Protein AF-A0AAW4FDC0-F1 (afdb_monomer_lite)

Secondary structure (DSSP, 8-state):
-EEEE-S-SSTT-SSPPPTT--HHHHHHHHHHH-GGGGG-EEEE-GGGPPPPTT-S--------SSPPPTTS---GGGS-SS-------EEEEBPPEEE-SS-S-EEE-BGGGGGS-EEEEEEEEEEEEETTEEEEEEETHHHHTT-S-TTTSS-SSEEEEEEEE-TTSSEEEEEEEE-HHHHHS-SS--EEEEEEEEEEE-S--HHHHHH----------

Organism: Escherichia coli (NCBI:txid562)

Foldseek 3Di:
DDKDWALLDPVNQADDDDPPDDVVVSVVVCCVPPVVSRVDMDDPDCVVDDDDPPDPDDDDDDDDPDDDDPPDDDDPVPDDDPDGDHDFKDKFWWDWDWDFLPDQKAWTDTPPCVVVFKAFPDFPWKWKQFPVGIDGAAEPVVCVVVPDDPPPPDPQKYKYWDWDQDPVRGIIIMIGIDHVNSVVVSPRTIIIMIIITMMGTHPDDPVVVVVPDPPDDDDDD

Structure (mmCIF, N/CA/C/O backbone):
data_AF-A0AAW4FDC0-F1
#
_entry.id   AF-A0AAW4FDC0-F1
#
loop_
_atom_site.group_PDB
_atom_site.id
_atom_site.type_symbol
_atom_site.label_atom_id
_atom_site.label_alt_id
_atom_site.label_comp_id
_atom_site.label_asym_id
_atom_site.label_entity_id
_atom_site.label_seq_id
_atom_site.pdbx_PDB_ins_code
_atom_site.Cartn_x
_atom_site.Cartn_y
_atom_site.Cartn_z
_atom_site.occupancy
_atom_site.B_iso_or_equiv
_atom_site.auth_seq_id
_atom_site.auth_comp_id
_atom_site.auth_asym_id
_atom_site.auth_atom_id
_atom_site.pdbx_PDB_model_num
ATOM 1 N N . GLY A 1 1 ? -10.294 -12.228 27.976 1.00 87.00 1 GLY A N 1
ATOM 2 C CA . GLY A 1 1 ? -9.412 -11.745 26.900 1.00 87.00 1 GLY A CA 1
ATOM 3 C C . GLY A 1 1 ? -8.662 -10.507 27.340 1.00 87.00 1 GLY A C 1
ATOM 4 O O . GLY A 1 1 ? -8.826 -10.087 28.480 1.00 87.00 1 GLY A O 1
ATOM 5 N N . TRP A 1 2 ? -7.849 -9.934 26.459 1.00 94.25 2 TRP A N 1
ATOM 6 C CA . TRP A 1 2 ? -7.169 -8.648 26.663 1.00 94.25 2 TRP A CA 1
ATOM 7 C C . TRP A 1 2 ? -7.116 -7.873 25.347 1.00 94.25 2 TRP A C 1
ATOM 9 O O . TRP A 1 2 ? -7.213 -8.473 24.277 1.00 94.25 2 TRP A O 1
ATOM 19 N N . PHE A 1 3 ? -6.932 -6.557 25.426 1.00 96.44 3 PHE A N 1
ATOM 20 C CA . PHE A 1 3 ? -6.792 -5.708 24.246 1.00 96.44 3 PHE A CA 1
ATOM 21 C C . PHE A 1 3 ? -5.319 -5.447 23.913 1.00 96.44 3 PHE A C 1
ATOM 23 O O . PHE A 1 3 ? -4.497 -5.277 24.816 1.00 96.44 3 PHE A O 1
ATOM 30 N N . SER A 1 4 ? -4.984 -5.395 22.626 1.00 96.75 4 SER A N 1
ATOM 31 C CA . SER A 1 4 ? -3.675 -4.947 22.130 1.00 96.75 4 SER A CA 1
ATOM 32 C C . SER A 1 4 ? -3.838 -4.004 20.935 1.00 96.75 4 SER A C 1
ATOM 34 O O . SER A 1 4 ? -4.791 -4.163 20.171 1.00 96.75 4 SER A O 1
ATOM 36 N N . PRO A 1 5 ? -2.938 -3.025 20.745 1.00 95.88 5 PRO A N 1
ATOM 37 C CA . PRO A 1 5 ? -3.013 -2.125 19.598 1.00 95.88 5 PRO A CA 1
ATOM 38 C C . PRO A 1 5 ? -2.730 -2.873 18.286 1.00 95.88 5 PRO A C 1
ATOM 40 O O . PRO A 1 5 ? -1.886 -3.768 18.257 1.00 95.88 5 PRO A O 1
ATOM 43 N N . GLY A 1 6 ? -3.418 -2.484 17.216 1.00 92.88 6 GLY A N 1
ATOM 44 C CA . GLY A 1 6 ? -3.124 -2.874 15.834 1.00 92.88 6 GLY A CA 1
ATOM 45 C C . GLY A 1 6 ? -2.424 -1.749 15.065 1.00 92.88 6 GLY A C 1
ATOM 46 O O . GLY A 1 6 ? -2.336 -0.614 15.541 1.00 92.88 6 GLY A O 1
ATOM 47 N N . GLY A 1 7 ? -1.899 -2.049 13.876 1.00 90.31 7 GLY A N 1
ATOM 48 C CA . GLY A 1 7 ? -1.265 -1.057 13.000 1.00 90.31 7 GLY A CA 1
ATOM 49 C C . GLY A 1 7 ? 0.238 -0.858 13.233 1.00 90.31 7 GLY A C 1
ATOM 50 O O . GLY A 1 7 ? 0.852 -0.015 12.576 1.00 90.31 7 GLY A O 1
ATOM 51 N N . PHE A 1 8 ? 0.843 -1.619 14.146 1.00 89.81 8 PHE A N 1
ATOM 52 C CA . PHE A 1 8 ? 2.267 -1.523 14.498 1.00 89.81 8 PHE A CA 1
ATOM 53 C C . PHE A 1 8 ? 3.098 -2.718 14.015 1.00 89.81 8 PHE A C 1
ATOM 55 O O . PHE A 1 8 ? 4.329 -2.659 14.084 1.00 89.81 8 PHE A O 1
ATOM 62 N N . ALA A 1 9 ? 2.456 -3.792 13.553 1.00 87.56 9 ALA A N 1
ATOM 63 C CA . ALA A 1 9 ? 3.145 -4.998 13.121 1.00 87.56 9 ALA A CA 1
ATOM 64 C C . ALA A 1 9 ? 3.799 -4.815 11.733 1.00 87.56 9 ALA A C 1
ATOM 66 O O . ALA A 1 9 ? 3.538 -3.839 11.022 1.00 87.56 9 ALA A O 1
ATOM 67 N N . GLU A 1 10 ? 4.700 -5.721 11.336 1.00 83.81 10 GLU A N 1
ATOM 68 C CA . GLU A 1 10 ? 5.372 -5.622 10.027 1.00 83.81 10 GLU A CA 1
ATOM 69 C C . GLU A 1 10 ? 4.401 -5.901 8.873 1.00 83.81 10 GLU A C 1
ATOM 71 O O . GLU A 1 10 ? 4.498 -5.268 7.822 1.00 83.81 10 GLU A O 1
ATOM 76 N N . GLU A 1 11 ? 3.435 -6.778 9.108 1.00 85.50 11 GLU A N 1
ATOM 77 C CA . GLU A 1 11 ? 2.319 -7.118 8.234 1.00 85.50 11 GLU A CA 1
ATOM 78 C C . GLU A 1 11 ? 1.303 -5.978 8.062 1.00 85.50 11 GLU A C 1
ATOM 80 O O . GLU A 1 11 ? 0.628 -5.924 7.039 1.00 85.50 11 GLU A O 1
ATOM 85 N N . ASP A 1 12 ? 1.248 -5.021 8.994 1.00 86.50 12 ASP A N 1
ATOM 86 C CA . ASP A 1 12 ? 0.313 -3.889 8.935 1.00 86.50 12 ASP A CA 1
ATOM 87 C C . ASP A 1 12 ? 0.826 -2.732 8.062 1.00 86.50 12 ASP A C 1
ATOM 89 O O . ASP A 1 12 ? 0.197 -1.677 7.973 1.00 86.50 12 ASP A O 1
ATOM 93 N N . ARG A 1 13 ? 2.024 -2.837 7.482 1.00 85.50 13 ARG A N 1
ATOM 94 C CA . ARG A 1 13 ? 2.653 -1.735 6.739 1.00 85.50 13 ARG A CA 1
ATOM 95 C C . ARG A 1 13 ? 1.799 -1.290 5.559 1.00 85.50 13 ARG A C 1
ATOM 97 O O . ARG A 1 13 ? 1.387 -2.100 4.739 1.00 85.50 13 ARG A O 1
ATOM 104 N N . LEU A 1 14 ? 1.605 0.025 5.442 1.00 86.56 14 LEU A N 1
ATOM 105 C CA . LEU A 1 14 ? 0.810 0.584 4.350 1.00 86.56 14 LEU A C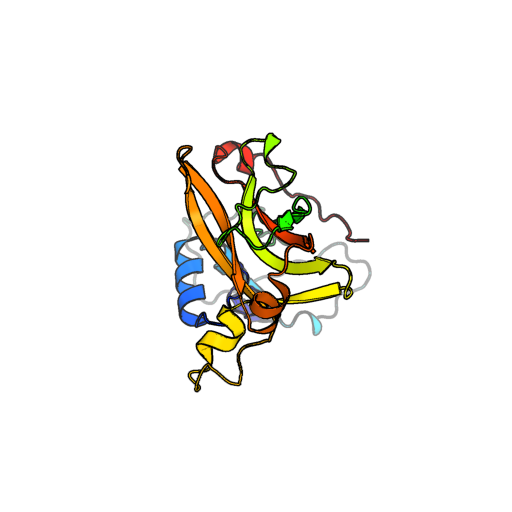A 1
ATOM 106 C C . LEU A 1 14 ? 1.619 0.657 3.063 1.00 86.56 14 LEU A C 1
ATOM 108 O O . LEU A 1 14 ? 1.140 0.280 2.000 1.00 86.56 14 LEU A O 1
ATOM 112 N N . TRP A 1 15 ? 2.850 1.159 3.146 1.00 85.75 15 TRP A N 1
ATOM 113 C CA . TRP A 1 15 ? 3.686 1.333 1.965 1.00 85.75 15 TRP A CA 1
ATOM 114 C C . TRP A 1 15 ? 4.556 0.105 1.705 1.00 85.75 15 TRP A C 1
ATOM 116 O O . TRP A 1 15 ? 5.141 -0.429 2.658 1.00 85.75 15 TRP A O 1
ATOM 126 N N . PRO A 1 16 ? 4.711 -0.300 0.428 1.00 81.50 16 PRO A N 1
ATOM 127 C CA . PRO A 1 16 ? 5.678 -1.315 0.043 1.00 81.50 16 PRO A CA 1
ATOM 128 C C . PRO A 1 16 ? 7.064 -0.971 0.596 1.00 81.50 16 PRO A C 1
ATOM 130 O O . PRO A 1 16 ? 7.568 0.143 0.427 1.00 81.50 16 PRO A O 1
ATOM 133 N N . LYS A 1 17 ? 7.677 -1.926 1.297 1.00 69.19 17 LYS A N 1
ATOM 134 C CA . LYS A 1 17 ? 8.992 -1.741 1.914 1.00 69.19 17 LYS A CA 1
ATOM 135 C C . LYS A 1 17 ? 10.039 -1.574 0.814 1.00 69.19 17 LYS A C 1
ATOM 137 O O . LYS A 1 17 ? 10.268 -2.489 0.033 1.00 69.19 17 LYS A O 1
ATOM 142 N N . GLY A 1 18 ? 10.719 -0.431 0.791 1.00 63.47 18 GLY A N 1
ATOM 143 C CA . GLY A 1 18 ? 11.999 -0.336 0.097 1.00 63.47 18 GLY A CA 1
ATOM 144 C C . GLY A 1 18 ? 13.056 -1.120 0.876 1.00 63.47 18 GLY A C 1
ATOM 145 O O . GLY A 1 18 ? 13.150 -0.956 2.093 1.00 63.47 18 GLY A O 1
ATOM 146 N N . ASP A 1 19 ? 13.875 -1.923 0.192 1.00 57.66 19 ASP A N 1
ATOM 147 C CA . ASP A 1 19 ? 14.935 -2.765 0.786 1.00 57.66 19 ASP A CA 1
ATOM 148 C C . ASP A 1 19 ? 15.929 -2.004 1.693 1.00 57.66 19 ASP A C 1
ATOM 150 O O . ASP A 1 19 ? 16.692 -2.609 2.443 1.00 57.66 19 ASP A O 1
ATOM 154 N N . SER A 1 20 ? 15.929 -0.669 1.642 1.00 54.75 20 SER A N 1
ATOM 155 C CA . SER A 1 20 ? 16.853 0.225 2.343 1.00 54.75 20 SER A CA 1
ATOM 156 C C . SER A 1 20 ? 16.218 1.103 3.434 1.00 54.75 20 SER A C 1
ATOM 158 O O . SER A 1 20 ? 16.932 1.886 4.063 1.00 54.75 20 SER A O 1
ATOM 160 N N . ALA A 1 21 ? 14.908 1.000 3.696 1.00 56.47 21 ALA A N 1
ATOM 161 C CA . ALA A 1 21 ? 14.233 1.848 4.682 1.00 56.47 21 ALA A CA 1
ATOM 162 C C . ALA A 1 21 ? 14.223 1.216 6.088 1.00 56.47 21 ALA A C 1
ATOM 164 O O . ALA A 1 21 ? 13.664 0.139 6.307 1.00 56.47 21 ALA A O 1
ATOM 165 N N . PHE A 1 22 ? 14.814 1.911 7.066 1.00 65.19 22 PHE A N 1
ATOM 166 C CA . PHE A 1 22 ? 14.707 1.550 8.483 1.00 65.19 22 PHE A CA 1
ATOM 167 C C . PHE A 1 22 ? 13.253 1.710 8.955 1.00 65.19 22 PHE A C 1
ATOM 169 O O . PHE A 1 22 ? 12.667 2.787 8.822 1.00 65.19 22 PHE A O 1
ATOM 176 N N . SER A 1 23 ? 12.678 0.652 9.533 1.00 64.25 23 SER A N 1
ATOM 177 C CA . SER A 1 23 ? 11.256 0.578 9.910 1.00 64.25 23 SER A CA 1
ATOM 178 C C . SER A 1 23 ? 10.809 1.676 10.884 1.00 64.25 23 SER A C 1
ATOM 180 O O . SER A 1 23 ? 9.658 2.102 10.832 1.00 64.25 23 SER A O 1
ATOM 182 N N . GLY A 1 24 ? 11.711 2.195 11.725 1.00 67.81 24 GLY A N 1
ATOM 183 C CA . GLY A 1 24 ? 11.390 3.264 12.676 1.00 67.81 24 GLY A CA 1
ATOM 184 C C . GLY A 1 24 ? 10.968 4.586 12.024 1.00 67.81 24 GLY A C 1
ATOM 185 O O . GLY A 1 24 ? 10.112 5.281 12.566 1.00 67.81 24 GLY A O 1
ATOM 186 N N . TYR A 1 25 ? 11.495 4.923 10.840 1.00 79.00 25 TYR A N 1
ATOM 187 C CA . TYR A 1 25 ? 11.042 6.118 10.115 1.00 79.00 25 TYR A CA 1
ATOM 188 C C . TYR A 1 25 ? 9.674 5.910 9.464 1.00 79.00 25 TYR A C 1
ATOM 190 O O . TYR A 1 25 ? 8.919 6.868 9.319 1.00 79.00 25 TYR A O 1
ATOM 198 N N . GLN A 1 26 ? 9.334 4.669 9.107 1.00 84.50 26 GLN A N 1
ATOM 199 C CA . GLN A 1 26 ? 8.055 4.360 8.478 1.00 84.50 26 GLN A CA 1
ATOM 200 C C . GLN A 1 26 ? 6.887 4.596 9.439 1.00 84.50 26 GLN A C 1
ATOM 202 O O . GLN A 1 26 ? 5.948 5.284 9.058 1.00 84.50 26 GLN A O 1
ATOM 207 N N . LEU A 1 27 ? 6.974 4.130 10.691 1.00 87.81 27 LEU A N 1
ATOM 208 C CA . LEU A 1 27 ? 5.920 4.373 11.687 1.00 87.81 27 LEU A CA 1
ATOM 209 C C . LEU A 1 27 ? 5.680 5.869 11.921 1.00 87.81 27 LEU A C 1
ATOM 211 O O . LEU A 1 27 ? 4.537 6.306 12.024 1.00 87.81 27 LEU A O 1
ATOM 215 N N . LEU A 1 28 ? 6.752 6.666 11.968 1.00 89.62 28 LEU A N 1
ATOM 216 C CA . LEU A 1 28 ? 6.649 8.114 12.128 1.00 89.62 28 LEU A CA 1
ATOM 217 C C . LEU A 1 28 ? 5.922 8.753 10.939 1.00 89.62 28 LEU A C 1
ATOM 219 O O . LEU A 1 28 ? 5.011 9.558 11.121 1.00 89.62 28 LEU A O 1
ATOM 223 N N . LEU A 1 29 ? 6.310 8.379 9.720 1.00 88.75 29 LEU A N 1
ATOM 224 C CA . LEU A 1 29 ? 5.683 8.885 8.505 1.00 88.75 29 LEU A CA 1
ATOM 225 C C . LEU A 1 29 ? 4.212 8.461 8.415 1.00 88.75 29 LEU A C 1
ATOM 227 O O . LEU A 1 29 ? 3.364 9.305 8.140 1.00 88.75 29 LEU A O 1
ATOM 231 N N . GLU A 1 30 ? 3.892 7.198 8.693 1.00 90.62 30 GLU A N 1
ATOM 232 C CA . GLU A 1 30 ? 2.516 6.688 8.720 1.00 90.62 30 GLU A CA 1
ATOM 233 C C . GLU A 1 30 ? 1.680 7.421 9.780 1.00 90.62 30 GLU A C 1
ATOM 235 O O . GLU A 1 30 ? 0.565 7.841 9.491 1.00 90.62 30 GLU A O 1
ATOM 240 N N . TYR A 1 31 ? 2.229 7.692 10.969 1.00 91.50 31 TYR A N 1
ATOM 241 C CA . TYR A 1 31 ? 1.515 8.416 12.028 1.00 91.50 31 TYR A CA 1
ATOM 242 C C . TYR A 1 31 ? 1.145 9.850 11.636 1.00 91.50 31 TYR A C 1
ATOM 244 O O . TYR A 1 31 ? 0.063 10.333 11.981 1.00 91.50 31 TYR A O 1
ATOM 252 N N . PHE A 1 32 ? 2.037 10.545 10.926 1.00 92.75 32 PHE A N 1
ATOM 253 C CA . PHE A 1 32 ? 1.793 11.919 10.482 1.00 92.75 32 PHE A CA 1
ATOM 254 C C . PHE A 1 32 ? 0.993 12.018 9.179 1.00 92.75 32 PHE A C 1
ATOM 256 O O . PHE A 1 32 ? 0.427 13.076 8.910 1.00 92.75 32 PHE A O 1
ATOM 263 N N . THR A 1 33 ? 0.929 10.953 8.377 1.00 90.19 33 THR A N 1
ATOM 264 C CA . THR A 1 33 ? 0.201 10.952 7.097 1.00 90.19 33 THR A CA 1
ATOM 265 C C . THR A 1 33 ? -1.185 10.321 7.190 1.00 90.19 33 THR A C 1
ATOM 267 O O . THR A 1 33 ? -2.109 10.831 6.559 1.00 90.19 33 THR A O 1
ATOM 270 N N . PHE A 1 34 ? -1.346 9.249 7.968 1.00 92.00 34 PHE A N 1
ATOM 271 C CA . PHE A 1 34 ? -2.592 8.495 8.090 1.00 92.00 34 PHE A CA 1
ATOM 272 C C . PHE A 1 34 ? -2.703 7.812 9.462 1.00 92.00 34 PHE A C 1
ATOM 274 O O . PHE A 1 34 ? -2.461 6.614 9.631 1.00 92.00 34 PHE A O 1
ATOM 281 N N . ARG A 1 35 ? -3.052 8.612 10.476 1.00 93.31 35 ARG A N 1
ATOM 282 C CA . ARG A 1 35 ? -3.081 8.190 11.884 1.00 93.31 35 ARG A CA 1
ATOM 283 C C . ARG A 1 35 ? -4.128 7.113 12.160 1.00 93.31 35 ARG A C 1
ATOM 285 O O . ARG A 1 35 ? -3.943 6.312 13.070 1.00 93.31 35 ARG A O 1
ATOM 292 N N . GLU A 1 36 ? -5.208 7.089 11.392 1.00 92.69 36 GLU A N 1
ATOM 293 C CA . GLU A 1 36 ? -6.341 6.173 11.521 1.00 92.69 36 GLU A CA 1
ATOM 294 C C . GLU A 1 36 ? -5.907 4.700 11.477 1.00 92.69 36 GLU A C 1
ATOM 296 O O . GLU A 1 36 ? -6.518 3.863 12.135 1.00 92.69 36 GLU A O 1
ATOM 301 N N . LYS A 1 37 ? -4.784 4.393 10.815 1.00 92.50 37 LYS A N 1
ATOM 302 C CA . LYS A 1 37 ? -4.122 3.080 10.866 1.00 92.50 37 LYS A CA 1
ATOM 303 C C . LYS A 1 37 ? -3.876 2.578 12.301 1.00 92.50 37 LYS A C 1
ATOM 305 O O . LYS A 1 37 ? -3.969 1.386 12.561 1.00 92.50 37 LYS A O 1
ATOM 310 N N . PHE A 1 38 ? -3.566 3.477 13.232 1.00 94.25 38 PHE A N 1
ATOM 311 C CA . PHE A 1 38 ? -3.241 3.151 14.625 1.00 94.25 38 PHE A CA 1
ATOM 312 C C . PHE A 1 38 ? -4.465 3.127 15.551 1.00 94.25 38 PHE A C 1
ATOM 314 O O . PHE A 1 38 ? -4.311 2.970 16.759 1.00 94.25 38 PHE A O 1
ATOM 321 N N . MET A 1 39 ? -5.672 3.305 15.005 1.00 95.25 39 MET A N 1
ATOM 322 C CA . MET A 1 39 ? -6.930 3.245 15.761 1.00 95.25 39 MET A CA 1
ATOM 323 C C . MET A 1 39 ? -7.532 1.832 15.797 1.00 95.25 39 MET A C 1
ATOM 325 O O . MET A 1 39 ? -8.620 1.636 16.329 1.00 95.25 39 MET A O 1
ATOM 329 N N . PHE A 1 40 ? -6.826 0.840 15.253 1.00 95.62 40 PHE A N 1
ATOM 330 C CA . PHE A 1 40 ? -7.209 -0.563 15.343 1.00 95.62 40 PHE A CA 1
ATOM 331 C C . PHE A 1 40 ? -6.833 -1.138 16.709 1.00 95.62 40 PHE A C 1
ATOM 333 O O . PHE A 1 40 ? -5.749 -0.882 17.237 1.00 95.62 40 PHE A O 1
ATOM 340 N N . VAL A 1 41 ? -7.721 -1.955 17.272 1.00 95.88 41 VAL A N 1
ATOM 341 C CA . VAL A 1 41 ? -7.495 -2.663 18.534 1.00 95.88 41 VAL A CA 1
ATOM 342 C C . VAL A 1 41 ? -7.937 -4.112 18.366 1.00 95.88 41 VAL A C 1
ATOM 344 O O . VAL A 1 41 ? -9.048 -4.384 17.917 1.00 95.88 41 VAL A O 1
ATOM 347 N N . HIS A 1 42 ? -7.073 -5.046 18.748 1.00 95.44 42 HIS A N 1
ATOM 348 C CA . HIS A 1 42 ? -7.382 -6.470 18.766 1.00 95.44 42 HIS A CA 1
ATOM 349 C C . HIS A 1 42 ? -7.931 -6.871 20.130 1.00 95.44 42 HIS A C 1
ATOM 351 O O . HIS A 1 42 ? -7.346 -6.527 21.158 1.00 95.44 42 HIS A O 1
ATOM 357 N N . LEU A 1 43 ? -9.022 -7.636 20.136 1.00 95.88 43 LEU A N 1
ATOM 358 C CA . LEU A 1 43 ? -9.501 -8.358 21.309 1.00 95.88 43 LEU A CA 1
ATOM 359 C C . LEU A 1 43 ? -8.995 -9.802 21.245 1.00 95.88 43 LEU A C 1
ATOM 361 O O . LEU A 1 43 ? -9.453 -10.596 20.428 1.00 95.88 43 LEU A O 1
ATOM 365 N N . ASN A 1 44 ? -8.054 -10.138 22.121 1.00 95.88 44 ASN A N 1
ATOM 366 C CA . ASN A 1 44 ? -7.380 -11.434 22.147 1.00 95.88 44 ASN A CA 1
ATOM 367 C C . ASN A 1 44 ? -7.989 -12.377 23.194 1.00 95.88 44 ASN A C 1
ATOM 369 O O . ASN A 1 44 ? -8.571 -11.928 24.190 1.00 95.88 44 ASN A O 1
ATOM 373 N N . GLY A 1 45 ? -7.791 -13.687 23.028 1.00 94.69 45 GLY A N 1
ATOM 374 C CA . GLY A 1 45 ? -8.216 -14.702 23.992 1.00 94.69 45 GLY A CA 1
ATOM 375 C C . GLY A 1 45 ? -9.655 -15.185 23.806 1.00 94.69 45 GLY A C 1
ATOM 376 O O . GLY A 1 45 ? -10.176 -15.852 24.703 1.00 94.69 45 GLY A O 1
ATOM 377 N N . LEU A 1 46 ? -10.305 -14.838 22.689 1.00 92.12 46 LEU A N 1
ATOM 378 C CA . LEU A 1 46 ? -11.643 -15.328 22.337 1.00 92.12 46 LEU A CA 1
ATOM 379 C C . LEU A 1 46 ? -11.630 -16.805 21.933 1.00 92.12 46 LEU A C 1
ATOM 381 O O . LEU A 1 46 ? -12.632 -17.489 22.100 1.00 92.12 46 LEU A O 1
ATOM 385 N N . GLU A 1 47 ? -10.488 -17.326 21.493 1.00 92.94 47 GLU A N 1
ATOM 386 C CA . GLU A 1 47 ? -10.273 -18.741 21.191 1.00 92.94 47 GLU A CA 1
ATOM 387 C C . GLU A 1 47 ? -10.504 -19.666 22.400 1.00 92.94 47 GLU A C 1
ATOM 389 O O . GLU A 1 47 ? -10.770 -20.852 22.230 1.00 92.94 47 GLU A O 1
ATOM 394 N N . ASN A 1 48 ? -10.453 -19.121 23.621 1.00 92.19 48 ASN A N 1
ATOM 395 C CA . ASN A 1 48 ? -10.715 -19.853 24.862 1.00 92.19 48 ASN A CA 1
ATOM 396 C C . ASN A 1 48 ? -12.181 -19.752 25.326 1.00 92.19 48 ASN A C 1
ATOM 398 O O . ASN A 1 48 ? -12.537 -20.309 26.366 1.00 92.19 48 ASN A O 1
ATOM 402 N N . VAL A 1 49 ? -13.029 -19.018 24.601 1.00 89.44 49 VAL A N 1
ATOM 403 C CA . VAL A 1 49 ? -14.440 -18.813 24.943 1.00 89.44 49 VAL A CA 1
ATOM 404 C C . VAL A 1 49 ? -15.288 -19.835 24.192 1.00 89.44 49 VAL A C 1
ATOM 406 O O . VAL A 1 49 ? -15.320 -19.860 22.965 1.00 89.44 49 VAL A O 1
ATOM 409 N N . SER A 1 50 ? -16.010 -20.675 24.934 1.00 89.38 50 SER A N 1
ATOM 410 C CA . SER A 1 50 ? -17.003 -21.577 24.349 1.00 89.38 50 SER A CA 1
ATOM 411 C C . SER A 1 50 ? -18.354 -20.873 24.282 1.00 89.38 50 SER A C 1
ATOM 413 O O . SER A 1 50 ? -18.919 -20.504 25.311 1.00 89.38 50 SER A O 1
ATOM 415 N N . LEU A 1 51 ? -18.861 -20.684 23.066 1.00 89.31 51 LEU A N 1
ATOM 416 C CA . LEU A 1 51 ? -20.190 -20.134 22.822 1.00 89.31 51 LEU A CA 1
ATOM 417 C C . LEU A 1 51 ? -21.180 -21.277 22.544 1.00 89.31 51 LEU A C 1
ATOM 419 O O . LEU A 1 51 ? -20.855 -22.184 21.770 1.00 89.31 51 LEU A O 1
ATOM 423 N N . PRO A 1 52 ? -22.385 -21.260 23.143 1.00 91.62 52 PRO A N 1
ATOM 424 C CA . PRO A 1 52 ? -23.433 -22.220 22.816 1.00 91.62 52 PRO A CA 1
ATOM 425 C C . PRO A 1 52 ? -23.798 -22.176 21.328 1.00 91.62 52 PRO A C 1
ATOM 427 O O . PRO A 1 52 ? -23.876 -21.108 20.722 1.00 91.62 52 PRO A O 1
ATOM 430 N N . ALA A 1 53 ? -24.067 -23.341 20.740 1.00 92.38 53 ALA A N 1
ATOM 431 C CA . ALA A 1 53 ? -24.509 -23.416 19.353 1.00 92.38 53 ALA A CA 1
ATOM 432 C C . ALA A 1 53 ? -25.901 -22.780 19.174 1.00 92.38 53 ALA A C 1
ATOM 434 O O . ALA A 1 53 ? -26.775 -22.927 20.027 1.00 92.38 53 ALA A O 1
ATOM 435 N N . GLY A 1 54 ? -26.120 -22.123 18.031 1.00 92.25 54 GLY A N 1
ATOM 436 C CA . GLY A 1 54 ? -27.433 -21.595 17.641 1.00 92.25 54 GLY A CA 1
ATOM 437 C C . GLY A 1 54 ? -27.783 -20.205 18.180 1.00 92.25 54 GLY A C 1
ATOM 438 O O . GLY A 1 54 ? -28.914 -19.766 17.988 1.00 92.25 54 GLY A O 1
ATOM 439 N N . ILE A 1 55 ? -26.848 -19.498 18.823 1.00 92.62 55 ILE A N 1
ATOM 440 C CA . ILE A 1 55 ? -27.047 -18.093 19.204 1.00 92.62 55 ILE A CA 1
ATOM 441 C C . ILE A 1 55 ? -26.898 -17.170 17.985 1.00 92.62 55 ILE A C 1
ATOM 443 O O . ILE A 1 55 ? -26.021 -17.371 17.147 1.00 92.62 55 ILE A O 1
ATOM 447 N N . SER A 1 56 ? -27.749 -16.147 17.889 1.00 92.00 56 SER A N 1
ATOM 448 C CA . SER A 1 56 ? -27.686 -15.124 16.831 1.00 92.00 56 SER A CA 1
ATOM 449 C C . SER A 1 56 ? -26.762 -13.953 17.171 1.00 92.00 56 SER A C 1
ATOM 451 O O . SER A 1 56 ? -26.461 -13.138 16.306 1.00 92.00 56 SER A O 1
ATOM 453 N N . GLY A 1 57 ? -26.338 -13.851 18.429 1.00 89.94 57 GLY A N 1
ATOM 454 C CA . GLY A 1 57 ? -25.491 -12.783 18.939 1.00 89.94 57 GLY A CA 1
ATOM 455 C C . GLY A 1 57 ? -25.205 -12.980 20.423 1.00 89.94 57 GLY A C 1
ATOM 456 O O . GLY A 1 57 ? -25.822 -13.822 21.079 1.00 89.94 57 GLY A O 1
ATOM 457 N N . PHE A 1 58 ? -24.247 -12.217 20.929 1.00 91.25 58 PHE A N 1
ATOM 458 C CA . PHE A 1 58 ? -23.909 -12.138 22.343 1.00 91.25 58 PHE A CA 1
ATOM 459 C C . PHE A 1 58 ? -23.360 -10.744 22.639 1.00 91.25 58 PHE A C 1
ATOM 461 O O . PHE A 1 58 ? -22.820 -10.091 21.745 1.00 91.25 58 PHE A O 1
ATOM 468 N N . ASP A 1 59 ? -23.457 -10.338 23.899 1.00 92.62 59 ASP A N 1
ATOM 469 C CA . ASP A 1 59 ? -22.908 -9.073 24.364 1.00 92.62 59 ASP A CA 1
ATOM 470 C C . ASP A 1 59 ? -21.547 -9.296 25.021 1.00 92.62 59 ASP A C 1
ATOM 472 O O . ASP A 1 59 ? -21.323 -10.283 25.732 1.00 92.62 59 ASP A O 1
ATOM 476 N N . LEU A 1 60 ? -20.629 -8.362 24.784 1.00 91.69 60 LEU A N 1
ATOM 477 C CA . LEU A 1 60 ? -19.332 -8.319 25.440 1.00 91.69 60 LEU A CA 1
ATOM 478 C C . LEU A 1 60 ? -19.220 -7.028 26.244 1.00 91.69 60 LEU A C 1
ATOM 480 O O . LEU A 1 60 ? -19.144 -5.937 25.685 1.00 91.69 60 LEU A O 1
ATOM 484 N N . GLU A 1 61 ? -19.172 -7.161 27.565 1.00 93.56 61 GLU A N 1
ATOM 485 C CA . GLU A 1 61 ? -19.020 -6.024 28.468 1.00 93.56 61 GLU A CA 1
ATOM 486 C C . GLU A 1 61 ? -17.539 -5.739 28.741 1.00 93.56 61 GLU A C 1
ATOM 488 O O . GLU A 1 61 ? -16.806 -6.571 29.285 1.00 93.56 61 GLU A O 1
ATOM 493 N N . VAL A 1 62 ? -17.088 -4.537 28.377 1.00 92.94 62 VAL A N 1
ATOM 494 C CA . VAL A 1 62 ? -15.726 -4.068 28.658 1.00 92.94 62 VAL A CA 1
ATOM 495 C C . VAL A 1 62 ? -15.726 -3.244 29.942 1.00 92.94 62 VAL A C 1
ATOM 497 O O . VAL A 1 62 ? -16.089 -2.070 29.947 1.00 92.94 62 VAL A O 1
ATOM 500 N N . VAL A 1 63 ? -15.280 -3.852 31.041 1.00 94.25 63 VAL A N 1
ATOM 501 C CA . VAL A 1 63 ? -15.151 -3.165 32.333 1.00 94.25 63 VAL A CA 1
ATOM 502 C C . VAL A 1 63 ? -13.796 -2.458 32.413 1.00 94.25 63 VAL A C 1
ATOM 504 O O . VAL A 1 63 ? -12.746 -3.102 32.445 1.00 94.25 63 VAL A O 1
ATOM 507 N N . LEU A 1 64 ? -13.816 -1.125 32.451 1.00 93.44 64 LEU A N 1
ATOM 508 C CA . LEU A 1 64 ? -12.622 -0.280 32.549 1.00 93.44 64 LEU A CA 1
ATOM 509 C C . LEU A 1 64 ? -12.325 0.104 34.006 1.00 93.44 64 LEU A C 1
ATOM 511 O O . LEU A 1 64 ? -13.223 0.226 34.833 1.00 93.44 64 LEU A O 1
ATOM 515 N N . SER A 1 65 ? -11.049 0.345 34.319 1.00 95.94 65 SER A N 1
ATOM 516 C CA . SER A 1 65 ? -10.612 0.786 35.655 1.00 95.94 65 SER A CA 1
ATOM 517 C C . SER A 1 65 ? -10.764 2.292 35.894 1.00 95.94 65 SER A C 1
ATOM 519 O O . SER A 1 65 ? -10.493 2.771 36.994 1.00 95.94 65 SER A O 1
ATOM 521 N N . GLN A 1 66 ? -11.153 3.045 34.865 1.00 95.62 66 GLN A N 1
ATOM 522 C CA . GLN A 1 66 ? -11.350 4.490 34.904 1.00 95.62 66 GLN A CA 1
ATOM 523 C C . GLN A 1 66 ? -12.795 4.821 34.541 1.00 95.62 66 GLN A C 1
ATOM 525 O O . GLN A 1 66 ? -13.418 4.121 33.744 1.00 95.62 66 GLN A O 1
ATOM 530 N N . SER A 1 67 ? -13.316 5.903 35.120 1.00 93.88 67 SER A N 1
ATOM 531 C CA . SER A 1 67 ? -14.630 6.424 34.741 1.00 93.88 67 SER A CA 1
ATOM 532 C C . SER A 1 67 ? -14.584 6.974 33.322 1.00 93.88 67 SER A C 1
ATOM 534 O O . SER A 1 67 ? -13.663 7.708 32.963 1.00 93.88 67 SER A O 1
ATOM 536 N N . TRP A 1 68 ? -15.584 6.619 32.523 1.00 92.25 68 TRP A N 1
ATOM 537 C CA . TRP A 1 68 ? -15.702 7.122 31.165 1.00 92.25 68 TRP A CA 1
ATOM 538 C C . TRP A 1 68 ? -16.159 8.596 31.179 1.00 92.25 68 TRP A C 1
ATOM 540 O O . TRP A 1 68 ? -17.110 8.912 31.901 1.00 92.25 68 TRP A O 1
ATOM 550 N N . PRO A 1 69 ? -15.490 9.512 30.451 1.00 94.44 69 PRO A N 1
ATOM 551 C CA . PRO A 1 69 ? -15.861 10.929 30.427 1.00 94.44 69 PRO A CA 1
ATOM 552 C C . PRO A 1 69 ? -17.284 11.148 29.896 1.00 94.44 69 PRO A C 1
ATOM 554 O O . PRO A 1 69 ? -17.607 10.717 28.797 1.00 94.44 69 PRO A O 1
ATOM 557 N N . ALA A 1 70 ? -18.134 11.832 30.666 1.00 91.44 70 ALA A N 1
ATOM 558 C CA . ALA A 1 70 ? -19.564 11.975 30.358 1.00 91.44 70 ALA A CA 1
ATOM 559 C C . ALA A 1 70 ? -19.876 12.839 29.118 1.00 91.44 70 ALA A C 1
ATOM 561 O O . ALA A 1 70 ? -21.009 12.846 28.644 1.00 91.44 70 ALA A O 1
ATOM 562 N N . ASP A 1 71 ? -18.900 13.603 28.633 1.00 94.69 71 ASP A N 1
ATOM 563 C CA . ASP A 1 71 ? -18.991 14.488 27.471 1.00 94.69 71 ASP A CA 1
ATOM 564 C C . ASP A 1 71 ? -18.638 13.798 26.148 1.00 94.69 71 ASP A C 1
ATOM 566 O O . ASP A 1 71 ? -18.864 14.364 25.076 1.00 94.69 71 ASP A O 1
ATOM 570 N N . LEU A 1 72 ? -18.111 12.575 26.201 1.00 91.31 72 LEU A N 1
ATOM 571 C CA . LEU A 1 72 ? -17.922 11.771 25.008 1.00 91.31 72 LEU A CA 1
ATOM 572 C C . LEU A 1 72 ? -19.284 11.185 24.584 1.00 91.31 72 LEU A C 1
ATOM 574 O O . LEU A 1 72 ? -20.074 10.771 25.430 1.00 91.31 72 LEU A O 1
ATOM 578 N N . PRO A 1 73 ? -19.620 11.166 23.288 1.00 90.50 73 PRO A N 1
ATOM 579 C CA . PRO A 1 73 ? -20.768 10.420 22.787 1.00 90.50 73 PRO A CA 1
ATOM 580 C C . PRO A 1 73 ? -20.380 8.967 22.474 1.00 90.50 73 PRO A C 1
ATOM 582 O O 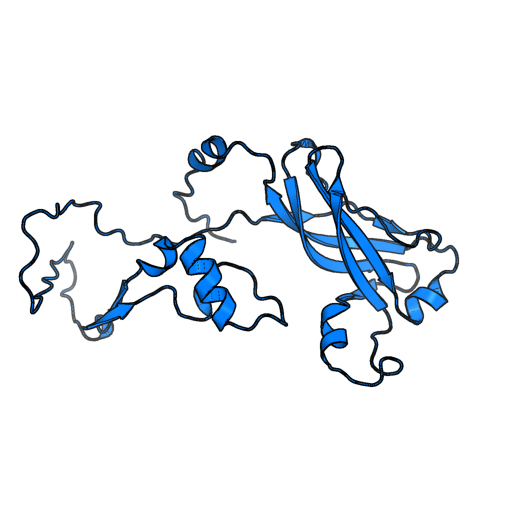. PRO A 1 73 ? -19.271 8.699 22.014 1.00 90.50 73 PRO A O 1
ATOM 585 N N . VAL A 1 74 ? -21.311 8.032 22.680 1.00 90.25 74 VAL A N 1
ATOM 586 C CA . VAL A 1 74 ? -21.223 6.655 22.160 1.00 90.25 74 VAL A CA 1
ATOM 587 C C . VAL A 1 74 ? -22.293 6.488 21.091 1.00 90.25 74 VAL A C 1
ATOM 589 O O . VAL A 1 74 ? -23.446 6.858 21.310 1.00 90.25 74 VAL A O 1
ATOM 592 N N . THR A 1 75 ? -21.911 5.943 19.941 1.00 93.06 75 THR A N 1
ATOM 593 C CA . THR A 1 75 ? -22.814 5.646 18.823 1.00 93.06 75 THR A CA 1
ATOM 594 C C . THR A 1 75 ? -22.574 4.223 18.340 1.00 93.06 75 THR A C 1
ATOM 596 O O . THR A 1 75 ? -21.478 3.694 18.520 1.00 93.06 75 THR A O 1
ATOM 599 N N . ASP A 1 76 ? -23.562 3.626 17.676 1.00 91.44 76 ASP A N 1
ATOM 600 C CA . ASP A 1 76 ? -23.429 2.271 17.119 1.00 91.44 76 ASP A CA 1
ATOM 601 C C . ASP A 1 76 ? -22.310 2.197 16.060 1.00 91.44 76 ASP A C 1
ATOM 603 O O . ASP A 1 76 ? -21.622 1.187 15.948 1.00 91.44 76 ASP A O 1
ATOM 607 N N . ASP A 1 77 ? -22.038 3.311 15.370 1.00 89.88 77 ASP A N 1
ATOM 608 C CA . ASP A 1 77 ? -20.953 3.439 14.384 1.00 89.88 77 ASP A CA 1
ATOM 609 C C . ASP A 1 77 ? -19.557 3.666 15.005 1.00 89.88 77 ASP A C 1
ATOM 611 O O . ASP A 1 77 ? -18.577 3.862 14.287 1.00 89.88 77 ASP A O 1
ATOM 615 N N . ALA A 1 78 ? -19.437 3.700 16.340 1.00 91.06 78 ALA A N 1
ATOM 616 C CA . ALA A 1 78 ? -18.156 3.955 17.007 1.00 91.06 78 ALA A CA 1
ATOM 617 C C . ALA A 1 78 ? -17.180 2.773 16.897 1.00 91.06 78 ALA A C 1
ATOM 619 O O . ALA A 1 78 ? -15.970 2.955 17.046 1.00 91.06 78 ALA A O 1
ATOM 620 N N . LEU A 1 79 ? -17.699 1.567 16.654 1.00 92.19 79 LEU A N 1
ATOM 621 C CA . LEU A 1 79 ? -16.924 0.344 16.501 1.00 92.19 79 LEU A CA 1
ATOM 622 C C . LEU A 1 79 ? -17.316 -0.341 15.197 1.00 92.19 79 LEU A C 1
ATOM 624 O O . LEU A 1 79 ? -18.447 -0.788 15.033 1.00 92.19 79 LEU A O 1
ATOM 628 N N . CYS A 1 80 ? -16.347 -0.489 14.301 1.00 92.94 80 CYS A N 1
ATOM 629 C CA . CYS A 1 80 ? -16.545 -1.195 13.045 1.00 92.94 80 CYS A CA 1
ATOM 630 C C . CYS A 1 80 ? -15.650 -2.431 12.992 1.00 92.94 80 CYS A C 1
ATOM 632 O O . CYS A 1 80 ? -14.438 -2.357 13.202 1.00 92.94 80 CYS A O 1
ATOM 634 N N . LEU A 1 81 ? -16.257 -3.572 12.678 1.00 92.44 81 LEU A N 1
ATOM 635 C CA . LEU A 1 81 ? -15.542 -4.779 12.276 1.00 92.44 81 LEU A CA 1
ATOM 636 C C . LEU A 1 81 ? -15.443 -4.820 10.748 1.00 92.44 81 LEU A C 1
ATOM 638 O O . LEU A 1 81 ? -16.207 -4.159 10.050 1.00 92.44 81 LEU A O 1
ATOM 642 N N . HIS A 1 82 ? -14.518 -5.627 10.226 1.00 91.00 82 HIS A N 1
ATOM 643 C CA . HIS A 1 82 ? -14.327 -5.818 8.780 1.00 91.00 82 HIS A CA 1
ATOM 644 C C . HIS A 1 82 ? -13.898 -4.556 8.011 1.00 91.00 82 HIS A C 1
ATOM 646 O O . HIS A 1 82 ? -14.191 -4.412 6.827 1.00 91.00 82 HIS A O 1
ATOM 652 N N . CYS A 1 83 ? -13.155 -3.664 8.665 1.00 89.56 83 CYS A N 1
ATOM 653 C CA . CYS A 1 83 ? -12.507 -2.526 8.019 1.00 89.56 83 CYS A CA 1
ATOM 654 C C . CYS A 1 83 ? -11.004 -2.781 7.872 1.00 89.56 83 CYS A C 1
ATOM 656 O O . CYS A 1 83 ? -10.388 -3.402 8.735 1.00 89.56 83 CYS A O 1
ATOM 658 N N . VAL A 1 84 ? -10.401 -2.272 6.800 1.00 89.56 84 VAL A N 1
ATOM 659 C CA . VAL A 1 84 ? -8.950 -2.312 6.581 1.00 89.56 84 VAL A CA 1
ATOM 660 C C . VAL A 1 84 ? -8.518 -1.022 5.881 1.00 89.56 84 VAL A C 1
ATOM 662 O O . VAL A 1 84 ? -9.248 -0.532 5.014 1.00 89.56 84 VAL A O 1
ATOM 665 N N . PRO A 1 85 ? -7.373 -0.424 6.244 1.00 89.19 85 PRO A N 1
ATOM 666 C CA . PRO A 1 85 ? -6.848 0.709 5.500 1.00 89.19 85 PRO A CA 1
ATOM 667 C C . PRO A 1 85 ? -6.393 0.266 4.104 1.00 89.19 85 PRO A C 1
ATOM 669 O O . PRO A 1 85 ? -5.744 -0.765 3.945 1.00 89.19 85 PRO A O 1
ATOM 672 N N . VAL A 1 86 ? -6.701 1.072 3.091 1.00 87.75 86 VAL A N 1
ATOM 673 C CA . VAL A 1 86 ? -6.323 0.813 1.696 1.00 87.75 86 VAL A CA 1
ATOM 674 C C . VAL A 1 86 ? -5.618 2.029 1.110 1.00 87.75 86 VAL A C 1
ATOM 676 O O . VAL A 1 86 ? -5.944 3.172 1.434 1.00 87.75 86 VAL A O 1
ATOM 679 N N . ILE A 1 87 ? -4.645 1.786 0.234 1.00 87.25 87 ILE A N 1
ATOM 680 C CA . ILE A 1 87 ? -3.950 2.829 -0.523 1.00 87.25 87 ILE A CA 1
ATOM 681 C C . ILE A 1 87 ? -4.223 2.657 -2.015 1.00 87.25 87 ILE A C 1
ATOM 683 O O . ILE A 1 87 ? -4.408 1.544 -2.500 1.00 87.25 87 ILE A O 1
ATOM 687 N N . ASN A 1 88 ? -4.245 3.768 -2.749 1.00 87.94 88 ASN A N 1
ATOM 688 C CA . ASN A 1 88 ? -4.541 3.760 -4.178 1.00 87.94 88 ASN A CA 1
ATOM 689 C C . ASN A 1 88 ? -3.305 3.371 -5.005 1.00 87.94 88 ASN A C 1
ATOM 691 O O . ASN A 1 88 ? -2.621 4.239 -5.554 1.00 87.94 88 ASN A O 1
ATOM 695 N N . LEU A 1 89 ? -3.022 2.072 -5.063 1.00 90.56 89 LEU A N 1
ATOM 696 C CA . LEU A 1 89 ? -2.024 1.473 -5.942 1.00 90.56 89 LEU A CA 1
ATOM 697 C C . LEU A 1 89 ? -2.677 0.368 -6.772 1.00 90.56 89 LEU A C 1
ATOM 699 O O . LEU A 1 89 ? -3.443 -0.439 -6.250 1.00 90.56 89 LEU A O 1
ATOM 703 N N . PHE A 1 90 ? -2.357 0.314 -8.059 1.00 89.00 90 PHE A N 1
ATOM 704 C CA . PHE A 1 90 ? -2.880 -0.699 -8.974 1.00 89.00 90 PHE A CA 1
ATOM 705 C C . PHE A 1 90 ? -1.817 -1.128 -9.978 1.00 89.00 90 PHE A C 1
ATOM 707 O O . PHE A 1 90 ? -0.958 -0.342 -10.374 1.00 89.00 90 PHE A O 1
ATOM 714 N N . THR A 1 91 ? -1.873 -2.381 -10.420 1.00 89.88 91 THR A N 1
ATOM 715 C CA . THR A 1 91 ? -0.942 -2.887 -11.430 1.00 89.88 91 THR A CA 1
ATOM 716 C C . THR A 1 91 ? -1.230 -2.260 -12.792 1.00 89.88 91 THR A C 1
ATOM 718 O O . THR A 1 91 ? -2.375 -2.144 -13.230 1.00 89.88 91 THR A O 1
ATOM 721 N N . LEU A 1 92 ? -0.161 -1.872 -13.474 1.00 86.62 92 LEU A N 1
ATOM 722 C CA . LEU A 1 92 ? -0.153 -1.358 -14.829 1.00 86.62 92 LEU A CA 1
ATOM 723 C C . LEU A 1 92 ? 0.736 -2.228 -15.711 1.00 86.62 92 LEU A C 1
ATOM 725 O O . LEU A 1 92 ? 1.866 -2.572 -15.358 1.00 86.62 92 LEU A O 1
ATOM 729 N N . GLU A 1 93 ? 0.239 -2.500 -16.910 1.00 73.25 93 GLU A N 1
ATOM 730 C CA . GLU A 1 93 ? 1.079 -2.956 -18.008 1.00 73.25 93 GLU A CA 1
ATOM 731 C C . GLU A 1 93 ? 1.607 -1.746 -18.779 1.00 73.25 93 GLU A C 1
ATOM 733 O O . GLU A 1 93 ? 0.852 -0.839 -19.161 1.00 73.25 93 GLU A O 1
ATOM 738 N N . ALA A 1 94 ? 2.915 -1.733 -19.017 1.00 74.44 94 ALA A N 1
ATOM 739 C CA . ALA A 1 94 ? 3.520 -0.799 -19.952 1.00 74.44 94 ALA A CA 1
ATOM 740 C C . ALA A 1 94 ? 3.343 -1.288 -21.392 1.00 74.44 94 ALA A C 1
ATOM 742 O O . ALA A 1 94 ? 3.238 -2.491 -21.650 1.00 74.44 94 ALA A O 1
ATOM 743 N N . ASP A 1 95 ? 3.360 -0.359 -22.346 1.00 80.50 95 ASP A N 1
ATOM 744 C CA . ASP A 1 95 ? 3.620 -0.742 -23.729 1.00 80.50 95 ASP A CA 1
ATOM 745 C C . ASP A 1 95 ? 5.022 -1.356 -23.837 1.00 80.50 95 ASP A C 1
ATOM 747 O O . ASP A 1 95 ? 5.948 -0.860 -23.184 1.00 80.50 95 ASP A O 1
ATOM 751 N N . PRO A 1 96 ? 5.202 -2.421 -24.644 1.00 85.00 96 PRO A N 1
ATOM 752 C CA . PRO A 1 96 ? 6.520 -2.984 -24.871 1.00 85.00 96 PRO A CA 1
ATOM 753 C C . PRO A 1 96 ? 7.472 -1.904 -25.390 1.00 85.00 96 PRO A C 1
ATOM 755 O O . PRO A 1 96 ? 7.225 -1.278 -26.425 1.00 85.00 96 PRO A O 1
ATOM 758 N N . LEU A 1 97 ? 8.559 -1.675 -24.662 1.00 87.69 97 LEU A N 1
ATOM 759 C CA . LEU A 1 97 ? 9.525 -0.637 -24.984 1.00 87.69 97 LEU A CA 1
ATOM 760 C C . LEU A 1 97 ? 10.589 -1.223 -25.913 1.00 87.69 97 LEU A C 1
ATOM 762 O O . LEU A 1 97 ? 11.403 -2.047 -25.500 1.00 87.69 97 LEU A O 1
ATOM 766 N N . ILE A 1 98 ? 10.577 -0.798 -27.176 1.00 87.19 98 ILE A N 1
ATOM 767 C CA . ILE A 1 98 ? 11.595 -1.192 -28.151 1.00 87.19 98 ILE A CA 1
ATOM 768 C C . ILE A 1 98 ? 12.822 -0.307 -27.952 1.00 87.19 98 ILE A C 1
ATOM 770 O O . ILE A 1 98 ? 12.764 0.905 -28.152 1.00 87.19 98 ILE A O 1
ATOM 774 N N . ILE A 1 99 ? 13.936 -0.931 -27.599 1.00 84.69 99 ILE A N 1
ATOM 775 C CA . ILE A 1 99 ? 15.212 -0.270 -27.334 1.00 84.69 99 ILE A CA 1
ATOM 776 C C . ILE A 1 99 ? 16.164 -0.490 -28.515 1.00 84.69 99 ILE A C 1
ATOM 778 O O . ILE A 1 99 ? 16.211 -1.564 -29.115 1.00 84.69 99 ILE A O 1
ATOM 782 N N . ASN A 1 100 ? 16.897 0.559 -28.887 1.00 77.00 100 ASN A N 1
ATOM 783 C CA . ASN A 1 100 ? 17.804 0.570 -30.043 1.00 77.00 100 ASN A CA 1
ATOM 784 C C . ASN A 1 100 ? 19.285 0.726 -29.647 1.00 77.00 100 ASN A C 1
ATOM 786 O O . ASN A 1 100 ? 20.138 0.837 -30.523 1.00 77.00 100 ASN A O 1
ATOM 790 N N . GLY A 1 101 ? 19.582 0.796 -28.343 1.00 74.31 101 GLY A N 1
ATOM 791 C CA . GLY A 1 101 ? 20.933 0.945 -27.794 1.00 74.31 101 GLY A CA 1
ATOM 792 C C . GLY A 1 101 ? 21.553 2.344 -27.939 1.00 74.31 101 GLY A C 1
ATOM 793 O O . GLY A 1 101 ? 22.574 2.614 -27.300 1.00 74.31 101 GLY A O 1
ATOM 794 N N . LEU A 1 102 ? 20.946 3.242 -28.724 1.00 74.81 102 LEU A N 1
ATOM 795 C CA . LEU A 1 102 ? 21.454 4.591 -29.004 1.00 74.81 102 LEU A CA 1
ATOM 796 C C . LEU A 1 102 ? 21.118 5.579 -27.885 1.00 74.81 102 LEU A C 1
ATOM 798 O O . LEU A 1 102 ? 21.907 6.474 -27.585 1.00 74.81 102 LEU A O 1
ATOM 802 N N . GLU A 1 103 ? 19.954 5.409 -27.265 1.00 82.31 103 GLU A N 1
ATOM 803 C CA . GLU A 1 103 ? 19.483 6.258 -26.177 1.00 82.31 103 GLU A CA 1
ATOM 804 C C . GLU A 1 103 ? 20.022 5.770 -24.826 1.00 82.31 103 GLU A C 1
ATOM 806 O O . GLU A 1 103 ? 20.154 4.568 -24.572 1.00 82.31 103 GLU A O 1
ATOM 811 N N . SER A 1 104 ? 20.353 6.722 -23.952 1.00 82.50 104 SER A N 1
ATOM 812 C CA . SER A 1 104 ? 20.851 6.437 -22.598 1.00 82.50 104 SER A CA 1
ATOM 813 C C . SER A 1 104 ? 19.729 6.302 -21.566 1.00 82.50 104 SER A C 1
ATOM 815 O O . SER A 1 104 ? 19.916 5.652 -20.541 1.00 82.50 104 SER A O 1
ATOM 817 N N . GLU A 1 105 ? 18.580 6.933 -21.809 1.00 90.38 105 GLU A N 1
ATOM 818 C CA . GLU A 1 105 ? 17.409 6.905 -20.932 1.00 90.38 105 GLU A CA 1
ATOM 819 C C . GLU A 1 105 ? 16.150 6.799 -21.802 1.00 90.38 105 GLU A C 1
ATOM 821 O O . GLU A 1 105 ? 16.052 7.484 -22.819 1.00 90.38 105 GLU A O 1
ATOM 826 N N . TYR A 1 106 ? 15.179 5.992 -21.381 1.00 90.75 106 TYR A N 1
ATOM 827 C CA . TYR A 1 106 ? 13.933 5.754 -22.107 1.00 90.75 106 TYR A CA 1
ATOM 828 C C . TYR A 1 106 ? 12.738 6.229 -21.278 1.00 90.75 106 TYR A C 1
ATOM 830 O O . TYR A 1 106 ? 12.575 5.815 -20.129 1.00 90.75 106 TYR A O 1
ATOM 838 N N . LEU A 1 107 ? 11.889 7.092 -21.838 1.00 90.06 107 LEU A N 1
ATOM 839 C CA . LEU A 1 107 ? 10.678 7.560 -21.158 1.00 90.06 107 LEU A CA 1
ATOM 840 C C . LEU A 1 107 ? 9.634 6.439 -21.102 1.00 90.06 107 LEU A C 1
ATOM 842 O O . LEU A 1 107 ? 9.199 5.937 -22.138 1.00 90.06 107 LEU A O 1
ATOM 846 N N . LEU A 1 108 ? 9.186 6.091 -19.898 1.00 89.25 108 LEU A N 1
ATOM 847 C CA . LEU A 1 108 ? 8.124 5.115 -19.695 1.00 89.25 108 LEU A CA 1
ATOM 848 C C . LEU A 1 108 ? 6.758 5.779 -19.819 1.00 89.25 108 LEU A C 1
ATOM 850 O O . LEU A 1 108 ? 6.490 6.809 -19.198 1.00 89.25 108 LEU A O 1
ATOM 854 N N . ARG A 1 109 ? 5.874 5.153 -20.597 1.00 79.75 109 ARG A N 1
ATOM 855 C CA . ARG A 1 109 ? 4.475 5.558 -20.727 1.00 79.75 109 ARG A CA 1
ATOM 856 C C . ARG A 1 109 ? 3.579 4.360 -20.418 1.00 79.75 109 ARG A C 1
ATOM 858 O O . ARG A 1 109 ? 3.699 3.336 -21.091 1.00 79.75 109 ARG A O 1
ATOM 865 N N . PRO A 1 110 ? 2.710 4.444 -19.399 1.00 76.25 110 PRO A N 1
ATOM 866 C CA . PRO A 1 110 ? 1.746 3.387 -19.147 1.00 76.25 110 PRO A CA 1
ATOM 867 C C . PRO A 1 110 ? 0.667 3.406 -20.236 1.00 76.25 110 PRO A C 1
ATOM 869 O O . PRO A 1 110 ? 0.254 4.480 -20.680 1.00 76.25 110 PRO A O 1
ATOM 872 N N . LYS A 1 111 ? 0.145 2.232 -20.613 1.00 70.31 111 LYS A N 1
ATOM 873 C CA . LYS A 1 111 ? -0.932 2.118 -21.617 1.00 70.31 111 LYS A CA 1
ATOM 874 C C . LYS A 1 111 ? -2.167 2.968 -21.288 1.00 70.31 111 LYS A C 1
ATOM 876 O O . LYS A 1 111 ? -2.826 3.486 -22.183 1.00 70.31 111 LYS A O 1
ATOM 881 N N . ARG A 1 112 ? -2.470 3.134 -19.993 1.00 64.94 112 ARG A N 1
ATOM 882 C CA . ARG A 1 112 ? -3.646 3.864 -19.479 1.00 64.94 112 ARG A CA 1
ATOM 883 C C . ARG A 1 112 ? -3.455 5.381 -19.315 1.00 64.94 112 ARG A C 1
ATOM 885 O O . ARG A 1 112 ? -4.304 6.032 -18.723 1.00 64.94 112 ARG A O 1
ATOM 892 N N . LEU A 1 113 ? -2.387 5.987 -19.848 1.00 60.62 113 LEU A N 1
ATOM 893 C CA . LEU A 1 113 ? -2.182 7.443 -19.719 1.00 60.62 113 LEU A CA 1
ATOM 894 C C . LEU A 1 113 ? -3.293 8.285 -20.389 1.00 60.62 113 LEU A C 1
ATOM 896 O O . LEU A 1 113 ? -3.401 9.477 -20.114 1.00 60.62 113 LEU A O 1
ATOM 900 N N . GLN A 1 114 ? -4.133 7.691 -21.246 1.00 55.91 114 GLN A N 1
ATOM 901 C CA . GLN A 1 114 ? -5.222 8.403 -21.929 1.00 55.91 114 GLN A CA 1
ATOM 902 C C . GLN A 1 114 ? -6.249 9.029 -20.969 1.00 55.91 114 GLN A C 1
ATOM 904 O O . GLN A 1 114 ? -6.861 10.030 -21.332 1.00 55.91 114 GLN A O 1
ATOM 909 N N . ASP A 1 115 ? -6.366 8.528 -19.735 1.00 68.31 115 ASP A N 1
ATOM 910 C CA . ASP A 1 115 ? -7.290 9.077 -18.734 1.00 68.31 115 ASP A CA 1
ATOM 911 C C . ASP A 1 115 ? -6.766 10.368 -18.078 1.00 68.31 115 ASP A C 1
ATOM 913 O O . ASP A 1 115 ? -7.487 11.020 -17.331 1.00 68.31 115 ASP A O 1
ATOM 917 N N . GLY A 1 116 ? -5.507 10.753 -18.331 1.00 75.94 116 GLY A N 1
ATOM 918 C CA . GLY A 1 116 ? -4.923 12.012 -17.860 1.00 75.94 116 GLY A CA 1
ATOM 919 C C . GLY A 1 116 ? -4.649 12.083 -16.356 1.00 75.94 116 GLY A C 1
ATOM 920 O O . GLY A 1 116 ? -4.226 13.126 -15.880 1.00 75.94 116 GLY A O 1
ATOM 921 N N . TYR A 1 117 ? -4.864 11.005 -15.599 1.00 81.12 117 TYR A N 1
ATOM 922 C CA . TYR A 1 117 ? -4.649 10.993 -14.146 1.00 81.12 117 TYR A CA 1
ATOM 923 C C . TYR A 1 117 ? -3.722 9.885 -13.658 1.00 81.12 117 TYR A C 1
ATOM 925 O O . TYR A 1 117 ? -3.368 9.873 -12.484 1.00 81.12 117 TYR A O 1
ATOM 933 N N . THR A 1 118 ? -3.366 8.926 -14.508 1.00 86.56 118 THR A N 1
ATOM 934 C CA . THR A 1 118 ? -2.520 7.795 -14.123 1.00 86.56 118 THR A CA 1
ATOM 935 C C . THR A 1 118 ? -1.051 8.204 -14.080 1.00 86.56 118 THR A C 1
ATOM 937 O O . THR A 1 118 ? -0.515 8.702 -15.065 1.00 86.56 118 THR A O 1
ATOM 940 N N . GLU A 1 119 ? -0.387 7.931 -12.961 1.00 87.75 119 GLU A N 1
ATOM 941 C CA . GLU A 1 119 ? 1.047 8.139 -12.765 1.00 87.75 119 GLU A CA 1
ATOM 942 C C . GLU A 1 119 ? 1.735 6.821 -12.398 1.00 87.75 119 GLU A C 1
ATOM 944 O O . GLU A 1 119 ? 1.123 5.917 -11.825 1.00 87.75 119 GLU A O 1
ATOM 949 N N . ILE A 1 120 ? 3.020 6.705 -12.734 1.00 90.38 120 ILE A N 1
ATOM 950 C CA . ILE A 1 120 ? 3.842 5.553 -12.353 1.00 90.38 120 ILE A CA 1
ATOM 951 C C . ILE A 1 120 ? 4.322 5.754 -10.912 1.00 90.38 120 ILE A C 1
ATOM 953 O O . ILE A 1 120 ? 5.008 6.732 -10.624 1.00 90.38 120 ILE A O 1
ATOM 957 N N . TYR A 1 121 ? 3.988 4.814 -10.027 1.00 91.00 121 TYR A N 1
ATOM 958 C CA . TYR A 1 121 ? 4.489 4.765 -8.654 1.00 91.00 121 TYR A CA 1
ATOM 959 C C . TYR A 1 121 ? 5.856 4.067 -8.587 1.00 91.00 121 TYR A C 1
ATOM 961 O O . TYR A 1 121 ? 6.808 4.614 -8.029 1.00 91.00 121 TYR A O 1
ATOM 969 N N . SER A 1 122 ? 5.979 2.883 -9.196 1.00 91.38 122 SER A N 1
ATOM 970 C CA . SER A 1 122 ? 7.223 2.102 -9.229 1.00 91.38 122 SER A CA 1
ATOM 971 C C . SER A 1 122 ? 7.324 1.214 -10.466 1.00 91.38 122 SER A C 1
ATOM 973 O O . SER A 1 122 ? 6.320 0.820 -11.056 1.00 91.38 122 SER A O 1
ATOM 975 N N . VAL A 1 123 ? 8.561 0.883 -10.853 1.00 92.19 123 VAL A N 1
ATOM 976 C CA . VAL A 1 123 ? 8.854 -0.171 -11.835 1.00 92.19 123 VAL A CA 1
ATOM 977 C C . VAL A 1 123 ? 9.283 -1.418 -11.073 1.00 92.19 123 VAL A C 1
ATOM 979 O O . VAL A 1 123 ? 10.372 -1.450 -10.492 1.00 92.19 123 VAL A O 1
ATOM 982 N N . ASP A 1 124 ? 8.432 -2.436 -11.098 1.00 91.25 124 ASP A N 1
ATOM 983 C CA . ASP A 1 124 ? 8.539 -3.611 -10.231 1.00 91.25 124 ASP A CA 1
ATOM 984 C C . ASP A 1 124 ? 9.382 -4.723 -10.860 1.00 91.25 124 ASP A C 1
ATOM 986 O O . ASP A 1 124 ? 9.997 -5.515 -10.151 1.00 91.25 124 ASP A O 1
ATOM 990 N N . ALA A 1 125 ? 9.388 -4.816 -12.192 1.00 91.88 125 ALA A N 1
ATOM 991 C CA . ALA A 1 125 ? 10.232 -5.746 -12.934 1.00 91.88 125 ALA A CA 1
ATOM 992 C C . ALA A 1 125 ? 10.465 -5.264 -14.368 1.00 91.88 125 ALA A C 1
ATOM 994 O O . ALA A 1 125 ? 9.578 -4.669 -14.986 1.00 91.88 125 ALA A O 1
ATOM 995 N N . VAL A 1 126 ? 11.645 -5.582 -14.905 1.00 92.81 126 VAL A N 1
ATOM 996 C CA . VAL A 1 126 ? 12.016 -5.326 -16.299 1.00 92.81 126 VAL A CA 1
ATOM 997 C C . VAL A 1 126 ? 12.560 -6.614 -16.902 1.00 92.81 126 VAL A C 1
ATOM 999 O O . VAL A 1 126 ? 13.543 -7.180 -16.422 1.00 92.81 126 VAL A O 1
ATOM 1002 N N . THR A 1 127 ? 11.910 -7.067 -17.967 1.00 91.38 127 THR A N 1
ATOM 1003 C CA . THR A 1 127 ? 12.294 -8.264 -18.719 1.00 91.38 127 THR A CA 1
ATOM 1004 C C . THR A 1 127 ? 12.479 -7.891 -20.179 1.00 91.38 127 THR A C 1
ATOM 1006 O O . THR A 1 127 ? 11.649 -7.194 -20.751 1.00 91.38 127 THR A O 1
ATOM 1009 N N . GLY A 1 128 ? 13.587 -8.298 -20.778 1.00 89.25 128 GLY A N 1
ATOM 1010 C CA . GLY A 1 128 ? 13.868 -8.133 -22.193 1.00 89.25 128 GLY A CA 1
ATOM 1011 C C . GLY A 1 128 ? 13.593 -9.412 -22.962 1.00 89.25 128 GLY A C 1
ATOM 1012 O O . GLY A 1 128 ? 13.802 -10.513 -22.462 1.00 89.25 128 GLY A O 1
ATOM 1013 N N . SER A 1 129 ? 13.121 -9.260 -24.190 1.00 86.38 129 SER A N 1
ATOM 1014 C CA . SER A 1 129 ? 13.001 -10.333 -25.165 1.00 86.38 129 SER A CA 1
ATOM 1015 C C . SER A 1 129 ? 13.753 -9.919 -26.422 1.00 86.38 129 SER A C 1
ATOM 1017 O O . SER A 1 129 ? 13.391 -8.939 -27.083 1.00 86.38 129 SER A O 1
ATOM 1019 N N . GLY A 1 130 ? 14.795 -10.676 -26.755 1.00 78.62 130 GLY A N 1
ATOM 1020 C CA . GLY A 1 130 ? 15.625 -10.477 -27.940 1.00 78.62 130 GLY A CA 1
ATOM 1021 C C . GLY A 1 130 ? 15.913 -11.789 -28.669 1.00 78.62 130 GLY A C 1
ATOM 1022 O O . GLY A 1 130 ? 15.355 -12.839 -28.352 1.00 78.62 130 GLY A O 1
ATOM 1023 N N . ARG A 1 131 ? 16.818 -11.750 -29.655 1.00 68.31 131 ARG A N 1
ATOM 1024 C CA . ARG A 1 131 ? 17.231 -12.950 -30.411 1.00 68.31 131 ARG A CA 1
ATOM 1025 C C . ARG A 1 131 ? 17.919 -14.000 -29.538 1.00 68.31 131 ARG A C 1
ATOM 1027 O O . ARG A 1 131 ? 17.824 -15.187 -29.829 1.00 68.31 131 ARG A O 1
ATOM 1034 N N . THR A 1 132 ? 18.609 -13.560 -28.489 1.00 67.12 132 THR A N 1
ATOM 1035 C CA . THR A 1 132 ? 19.349 -14.408 -27.545 1.00 67.12 132 THR A CA 1
ATOM 1036 C C . THR A 1 132 ? 18.463 -15.017 -26.453 1.00 67.12 132 THR A C 1
ATOM 1038 O O . THR A 1 132 ? 18.960 -15.792 -25.639 1.00 67.12 132 THR A O 1
ATOM 1041 N N . GLY A 1 133 ? 17.155 -14.727 -26.463 1.00 77.44 133 GLY A N 1
ATOM 1042 C CA . GLY A 1 133 ? 16.174 -15.245 -25.512 1.00 77.44 133 GLY A CA 1
ATOM 1043 C C . GLY A 1 133 ? 15.612 -14.171 -24.581 1.00 77.44 133 GLY A C 1
ATOM 1044 O O . GLY A 1 133 ? 15.708 -12.971 -24.850 1.00 77.44 133 GLY A O 1
ATOM 1045 N N . SER A 1 134 ? 14.987 -14.632 -23.497 1.00 84.31 134 SER A N 1
ATOM 1046 C CA . SER A 1 134 ? 14.505 -13.771 -22.417 1.00 84.31 134 SER A CA 1
ATOM 1047 C C . SER A 1 134 ? 15.669 -13.344 -21.529 1.00 84.31 134 SER A C 1
ATOM 1049 O O . SER A 1 134 ? 16.538 -14.155 -21.206 1.00 84.31 134 SER A O 1
ATOM 1051 N N . ALA A 1 135 ? 15.661 -12.093 -21.096 1.00 84.56 135 ALA A N 1
ATOM 1052 C CA . ALA A 1 135 ? 16.663 -11.536 -20.213 1.00 84.56 135 ALA A CA 1
ATOM 1053 C C . ALA A 1 135 ? 16.020 -10.779 -19.059 1.00 84.56 135 ALA A C 1
ATOM 1055 O O . ALA A 1 135 ? 15.135 -9.952 -19.251 1.00 84.56 135 ALA A O 1
ATOM 1056 N N . GLU A 1 136 ? 16.496 -11.025 -17.849 1.00 89.69 136 GLU A N 1
ATOM 1057 C CA . GLU A 1 136 ? 16.010 -10.334 -16.660 1.00 89.69 136 GLU A CA 1
ATOM 1058 C C . GLU A 1 136 ? 16.974 -9.214 -16.272 1.00 89.69 136 GLU A C 1
ATOM 1060 O O . GLU A 1 136 ? 18.195 -9.391 -16.282 1.00 89.69 136 GLU A O 1
ATOM 1065 N N . TYR A 1 137 ? 16.423 -8.047 -15.937 1.00 90.44 137 TYR A N 1
ATOM 1066 C CA . TYR A 1 137 ? 17.191 -6.908 -15.451 1.00 90.44 137 TYR A CA 1
ATOM 1067 C C . TYR A 1 137 ? 17.000 -6.761 -13.943 1.00 90.44 137 TYR A C 1
ATOM 1069 O O . TYR A 1 137 ? 15.878 -6.704 -13.440 1.00 90.44 137 TYR A O 1
ATOM 1077 N N . VAL A 1 138 ? 18.107 -6.636 -13.216 1.00 90.31 138 VAL A N 1
ATOM 1078 C CA . VAL A 1 138 ? 18.094 -6.496 -11.754 1.00 90.31 138 VAL A CA 1
ATOM 1079 C C . VAL A 1 138 ? 18.037 -5.011 -11.350 1.00 90.31 138 VAL A C 1
ATOM 1081 O O . VAL A 1 138 ? 18.754 -4.198 -11.937 1.00 90.31 138 VAL A O 1
ATOM 1084 N N . PRO A 1 139 ? 17.251 -4.599 -10.337 1.00 89.75 139 PRO A N 1
ATOM 1085 C CA . PRO A 1 139 ? 17.251 -3.212 -9.875 1.00 89.75 139 PRO A CA 1
ATOM 1086 C C . PRO A 1 139 ? 18.631 -2.788 -9.354 1.00 89.75 139 PRO A C 1
ATOM 1088 O O . PRO A 1 139 ? 19.207 -3.451 -8.490 1.00 89.75 139 PRO A O 1
ATOM 1091 N N . PHE A 1 140 ? 19.146 -1.644 -9.809 1.00 84.69 140 PHE A N 1
ATOM 1092 C CA . PHE A 1 140 ? 20.460 -1.114 -9.417 1.00 84.69 140 PHE A CA 1
ATOM 1093 C C . PHE A 1 140 ? 20.614 -0.936 -7.897 1.00 84.69 140 PHE A C 1
ATOM 1095 O O . PHE A 1 140 ? 21.693 -1.112 -7.330 1.00 84.69 140 PHE A O 1
ATOM 1102 N N . THR A 1 141 ? 19.523 -0.600 -7.210 1.00 78.38 141 THR A N 1
ATOM 1103 C CA . THR A 1 141 ? 19.488 -0.431 -5.752 1.00 78.38 141 THR A CA 1
ATOM 1104 C C . THR A 1 141 ? 19.832 -1.717 -5.001 1.00 78.38 141 THR A C 1
ATOM 1106 O O . THR A 1 141 ? 20.496 -1.642 -3.972 1.00 78.38 141 THR A O 1
ATOM 1109 N N . SER A 1 142 ? 19.485 -2.894 -5.529 1.00 77.19 142 SER A N 1
ATOM 1110 C CA . SER A 1 142 ? 19.644 -4.179 -4.824 1.00 77.19 142 SER A CA 1
ATOM 1111 C C . SER A 1 142 ? 21.101 -4.559 -4.508 1.00 77.19 142 SER A C 1
ATOM 1113 O O . SER A 1 142 ? 21.364 -5.265 -3.531 1.00 77.19 142 SER A O 1
ATOM 1115 N N . PHE A 1 143 ? 22.068 -4.067 -5.291 1.00 73.50 143 PHE A N 1
ATOM 1116 C CA . PHE A 1 143 ? 23.497 -4.340 -5.092 1.00 73.50 143 PHE A CA 1
ATOM 1117 C C . PHE A 1 143 ? 24.319 -3.096 -4.738 1.00 73.50 143 PHE A C 1
ATOM 1119 O O . PHE A 1 143 ? 25.373 -3.224 -4.115 1.00 73.50 143 PHE A O 1
ATOM 1126 N N . ARG A 1 144 ? 23.832 -1.878 -5.025 1.00 67.56 144 ARG A N 1
ATOM 1127 C CA . ARG A 1 144 ? 24.517 -0.631 -4.633 1.00 67.56 144 ARG A CA 1
ATOM 1128 C C . ARG A 1 144 ? 24.715 -0.5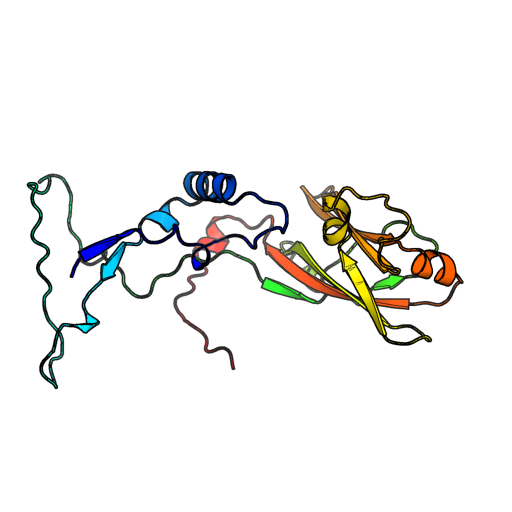19 -3.117 1.00 67.56 144 ARG A C 1
ATOM 1130 O O . ARG A 1 144 ? 25.731 0.006 -2.666 1.00 67.56 144 ARG A O 1
ATOM 1137 N N . HIS A 1 145 ? 23.761 -1.008 -2.325 1.00 58.31 145 HIS A N 1
ATOM 1138 C CA . HIS A 1 145 ? 23.790 -0.889 -0.864 1.00 58.31 145 HIS A CA 1
ATOM 1139 C C . HIS A 1 145 ? 24.767 -1.855 -0.166 1.00 58.31 145 HIS A C 1
ATOM 1141 O O . HIS A 1 145 ? 24.957 -1.739 1.040 1.00 58.31 145 HIS A O 1
ATOM 1147 N N . ARG A 1 146 ? 25.431 -2.769 -0.896 1.00 59.31 146 ARG A N 1
ATOM 1148 C CA . ARG A 1 146 ? 26.371 -3.749 -0.314 1.00 59.31 146 ARG A CA 1
ATOM 1149 C C . ARG A 1 146 ? 27.811 -3.246 -0.141 1.00 59.31 146 ARG A C 1
ATOM 1151 O O . ARG A 1 146 ? 28.646 -3.997 0.343 1.00 59.31 146 ARG A O 1
ATOM 1158 N N . GLY A 1 147 ? 28.121 -1.998 -0.510 1.00 53.56 147 GLY A N 1
ATOM 1159 C CA . GLY A 1 147 ? 29.371 -1.314 -0.129 1.00 53.56 147 GLY A CA 1
ATOM 1160 C C . GLY A 1 147 ? 30.703 -1.935 -0.600 1.00 53.56 147 GLY A C 1
ATOM 1161 O O . GLY A 1 147 ? 31.755 -1.455 -0.188 1.00 53.56 147 GLY A O 1
ATOM 1162 N N . GLY A 1 148 ? 30.692 -2.974 -1.442 1.00 51.53 148 GLY A N 1
ATOM 1163 C CA . GLY A 1 148 ? 31.887 -3.667 -1.942 1.00 51.53 148 GLY A CA 1
ATOM 1164 C C . GLY A 1 148 ? 32.388 -3.145 -3.294 1.00 51.53 148 GLY A C 1
ATOM 1165 O O . GLY A 1 148 ? 31.684 -2.417 -3.989 1.00 51.53 148 GLY A O 1
ATOM 1166 N N . MET A 1 149 ? 33.617 -3.514 -3.675 1.00 49.06 149 MET A N 1
ATOM 1167 C CA . MET A 1 149 ? 34.286 -3.141 -4.934 1.00 49.06 149 MET A CA 1
ATOM 1168 C C . MET A 1 149 ? 33.424 -3.468 -6.179 1.00 49.06 149 MET A C 1
ATOM 1170 O O . MET A 1 149 ? 33.466 -4.566 -6.724 1.00 49.06 149 MET A O 1
ATOM 1174 N N . LEU A 1 150 ? 32.671 -2.467 -6.648 1.00 54.62 150 LEU A N 1
ATOM 1175 C CA . LEU A 1 150 ? 31.567 -2.494 -7.631 1.00 54.62 150 LEU A CA 1
ATOM 1176 C C . LEU A 1 150 ? 31.845 -3.065 -9.037 1.00 54.62 150 LEU A C 1
ATOM 1178 O O . LEU A 1 150 ? 30.967 -2.994 -9.893 1.00 54.62 150 LEU A O 1
ATOM 1182 N N . ARG A 1 151 ? 33.034 -3.597 -9.331 1.00 53.75 151 ARG A N 1
ATOM 1183 C CA . ARG A 1 151 ? 33.346 -4.097 -10.683 1.00 53.75 151 ARG A CA 1
ATOM 1184 C C . ARG A 1 151 ? 33.069 -5.585 -10.889 1.00 53.75 151 ARG A C 1
ATOM 1186 O O . ARG A 1 151 ? 32.841 -5.962 -12.032 1.00 53.75 151 ARG A O 1
ATOM 1193 N N . HIS A 1 152 ? 33.070 -6.400 -9.831 1.00 54.66 152 HIS A N 1
ATOM 1194 C CA . HIS A 1 152 ? 32.923 -7.858 -9.960 1.00 54.66 152 HIS A CA 1
ATOM 1195 C C . HIS A 1 152 ? 31.547 -8.407 -9.541 1.00 54.66 152 HIS A C 1
ATOM 1197 O O . HIS A 1 152 ? 31.161 -9.450 -10.055 1.00 54.66 152 HIS A O 1
ATOM 1203 N N . ASP A 1 153 ? 30.786 -7.688 -8.707 1.00 62.62 153 ASP A N 1
ATOM 1204 C CA . ASP A 1 153 ? 29.475 -8.148 -8.199 1.00 62.62 153 ASP A CA 1
ATOM 1205 C C . ASP A 1 153 ? 28.266 -7.477 -8.875 1.00 62.62 153 ASP A C 1
ATOM 1207 O O . ASP A 1 153 ? 27.117 -7.765 -8.534 1.00 62.62 153 ASP A O 1
ATOM 1211 N N . ALA A 1 154 ? 28.497 -6.541 -9.803 1.00 69.81 154 ALA A N 1
ATOM 1212 C CA . ALA A 1 154 ? 27.406 -5.922 -10.545 1.00 69.81 154 ALA A CA 1
ATOM 1213 C C . ALA A 1 154 ? 26.775 -6.973 -11.477 1.00 69.81 154 ALA A C 1
ATOM 1215 O O . ALA A 1 154 ? 27.500 -7.566 -12.281 1.00 69.81 154 ALA A O 1
ATOM 1216 N N . PRO A 1 155 ? 25.450 -7.194 -11.411 1.00 79.62 155 PRO A N 1
ATOM 1217 C CA . PRO A 1 155 ? 24.762 -8.066 -12.346 1.00 79.62 155 PRO A CA 1
ATOM 1218 C C . PRO A 1 155 ? 25.059 -7.670 -13.791 1.00 79.62 155 PRO A C 1
ATOM 1220 O O . PRO A 1 155 ? 25.220 -6.493 -14.122 1.00 79.62 155 PRO A O 1
ATOM 1223 N N . GLU A 1 156 ? 25.083 -8.667 -14.668 1.00 82.62 156 GLU A N 1
ATOM 1224 C CA . GLU A 1 156 ? 25.384 -8.475 -16.086 1.00 82.62 156 GLU A CA 1
ATOM 1225 C C . GLU A 1 156 ? 24.386 -7.549 -16.798 1.00 82.62 156 GLU A C 1
ATOM 1227 O O . GLU A 1 156 ? 24.742 -6.926 -17.801 1.00 82.62 156 GLU A O 1
ATOM 1232 N N . ARG A 1 157 ? 23.163 -7.448 -16.259 1.00 87.62 157 ARG A N 1
ATOM 1233 C CA . ARG A 1 157 ? 22.090 -6.547 -16.682 1.00 87.62 157 ARG A CA 1
ATOM 1234 C C . ARG A 1 157 ? 21.392 -5.964 -15.457 1.00 87.62 157 ARG A C 1
ATOM 1236 O O . ARG A 1 157 ? 20.915 -6.694 -14.587 1.00 87.62 157 ARG A O 1
ATOM 1243 N N . TYR A 1 158 ? 21.309 -4.644 -15.393 1.00 89.94 158 TYR A N 1
ATOM 1244 C CA . TYR A 1 158 ? 20.602 -3.934 -14.340 1.00 89.94 158 TYR A CA 1
ATOM 1245 C C . TYR A 1 158 ? 19.839 -2.735 -14.889 1.00 89.94 158 TYR A C 1
ATOM 1247 O O . TYR A 1 158 ? 20.126 -2.236 -15.978 1.00 89.94 158 TYR A O 1
ATOM 1255 N N . TYR A 1 159 ? 18.877 -2.251 -14.111 1.00 91.88 159 TYR A N 1
ATOM 1256 C CA . TYR A 1 159 ? 18.129 -1.049 -14.445 1.00 91.88 159 TYR A CA 1
ATOM 1257 C C . TYR A 1 159 ? 18.067 -0.059 -13.286 1.00 91.88 159 TYR A C 1
ATOM 1259 O O . TYR A 1 159 ? 18.145 -0.419 -12.111 1.00 91.88 159 TYR A O 1
ATOM 1267 N N . HIS A 1 160 ? 17.905 1.212 -13.621 1.00 92.06 160 HIS A N 1
ATOM 1268 C CA . HIS A 1 160 ? 17.646 2.289 -12.680 1.00 92.06 160 HIS A CA 1
ATOM 1269 C C . HIS A 1 160 ? 16.512 3.165 -13.204 1.00 92.06 160 HIS A C 1
ATOM 1271 O O . HIS A 1 160 ? 16.390 3.379 -14.408 1.00 92.06 160 HIS A O 1
ATOM 1277 N N . THR A 1 161 ? 15.693 3.693 -12.301 1.00 93.00 161 THR A N 1
ATOM 1278 C CA . THR A 1 161 ? 14.585 4.584 -12.650 1.00 93.00 161 THR A CA 1
ATOM 1279 C C . THR A 1 161 ? 14.833 5.984 -12.123 1.00 93.00 161 THR A C 1
ATOM 1281 O O . THR A 1 161 ? 15.211 6.160 -10.964 1.00 93.00 161 THR A O 1
ATOM 1284 N N . ARG A 1 162 ? 14.560 6.994 -12.948 1.00 92.06 162 ARG A N 1
ATOM 1285 C CA . ARG A 1 162 ? 14.568 8.402 -12.542 1.00 92.06 162 ARG A CA 1
ATOM 1286 C C . ARG A 1 162 ? 13.185 8.993 -12.711 1.00 92.06 162 ARG A C 1
ATOM 1288 O O . ARG A 1 162 ? 12.574 8.842 -13.761 1.00 92.06 162 ARG A O 1
ATOM 1295 N N . VAL A 1 163 ? 12.742 9.731 -11.705 1.00 91.88 163 VAL A N 1
ATOM 1296 C CA . VAL A 1 163 ? 11.461 10.433 -11.732 1.00 91.88 163 VAL A CA 1
ATOM 1297 C C . VAL A 1 163 ? 11.728 11.933 -11.813 1.00 91.88 163 VAL A C 1
ATOM 1299 O O . VAL A 1 163 ? 12.542 12.467 -11.056 1.00 91.88 163 VAL A O 1
ATOM 1302 N N . LYS A 1 164 ? 11.084 12.618 -12.759 1.00 91.19 164 LYS A N 1
ATOM 1303 C CA . LYS A 1 164 ? 11.169 14.075 -12.936 1.00 91.19 164 LYS A CA 1
ATOM 1304 C C . LYS A 1 164 ? 9.769 14.647 -13.069 1.00 91.19 164 LYS A C 1
ATOM 1306 O O . LYS A 1 164 ? 8.899 14.024 -13.659 1.00 91.19 164 LYS A O 1
ATOM 1311 N N . ARG A 1 165 ? 9.552 15.848 -12.541 1.00 89.06 165 ARG A N 1
ATOM 1312 C CA . ARG A 1 165 ? 8.280 16.543 -12.734 1.00 89.06 165 ARG A CA 1
ATOM 1313 C C . ARG A 1 165 ? 8.229 17.117 -14.151 1.00 89.06 165 ARG A C 1
ATOM 1315 O O . ARG A 1 165 ? 9.112 17.889 -14.522 1.00 89.06 165 ARG A O 1
ATOM 1322 N N . GLY A 1 166 ? 7.222 16.722 -14.918 1.00 84.44 166 GLY A N 1
ATOM 1323 C CA . GLY A 1 166 ? 6.951 17.218 -16.261 1.00 84.44 166 GLY A CA 1
ATOM 1324 C C . GLY A 1 166 ? 6.270 18.590 -16.253 1.00 84.44 166 GLY A C 1
ATOM 1325 O O . GLY A 1 166 ? 5.923 19.144 -15.206 1.00 84.44 166 GLY A O 1
ATOM 1326 N N . VAL A 1 167 ? 6.041 19.141 -17.447 1.00 84.44 167 VAL A N 1
ATOM 1327 C CA . VAL A 1 167 ? 5.455 20.486 -17.636 1.00 84.44 167 VAL A CA 1
ATOM 1328 C C . VAL A 1 167 ? 3.997 20.595 -17.181 1.00 84.44 167 VAL A C 1
ATOM 1330 O O . VAL A 1 167 ? 3.551 21.673 -16.803 1.00 84.44 167 VAL A O 1
ATOM 1333 N N . THR A 1 168 ? 3.263 19.482 -17.170 1.00 82.44 168 THR A N 1
ATOM 1334 C CA . THR A 1 168 ? 1.880 19.395 -16.668 1.00 82.44 168 THR A CA 1
ATOM 1335 C C . THR A 1 168 ? 1.818 19.316 -15.139 1.00 82.44 168 THR A C 1
ATOM 1337 O O . THR A 1 168 ? 0.743 19.335 -14.544 1.00 82.44 168 THR A O 1
ATOM 1340 N N . GLY A 1 169 ? 2.973 19.207 -14.477 1.00 83.44 169 GLY A N 1
ATOM 1341 C CA . GLY A 1 169 ? 3.082 19.004 -13.040 1.00 83.44 169 GLY A CA 1
ATOM 1342 C C . GLY A 1 169 ? 2.963 17.547 -12.590 1.00 83.44 169 GLY A C 1
ATOM 1343 O O . GLY A 1 169 ? 3.154 17.326 -11.394 1.00 83.44 169 GLY A O 1
ATOM 1344 N N . MET A 1 170 ? 2.680 16.606 -13.501 1.00 84.12 170 MET A N 1
ATOM 1345 C CA . MET A 1 170 ? 2.746 15.151 -13.281 1.00 84.12 170 MET A CA 1
ATOM 1346 C C . MET A 1 170 ? 4.191 14.651 -13.329 1.00 84.12 170 MET A C 1
ATOM 1348 O O . MET A 1 170 ? 5.100 15.389 -13.721 1.00 84.12 170 MET A O 1
ATOM 1352 N N . TYR A 1 171 ? 4.414 13.402 -12.934 1.00 88.25 171 TYR A N 1
ATOM 1353 C CA . TYR A 1 171 ? 5.739 12.791 -12.926 1.00 88.25 171 TYR A CA 1
ATOM 1354 C C . TYR A 1 171 ? 6.018 11.937 -14.168 1.00 88.25 171 TYR A C 1
ATOM 1356 O O . TYR A 1 171 ? 5.312 10.975 -14.459 1.00 88.25 171 TYR A O 1
ATOM 1364 N N . ASP A 1 172 ? 7.120 12.254 -14.846 1.00 90.19 172 ASP A N 1
ATOM 1365 C CA . ASP A 1 172 ? 7.709 11.452 -15.911 1.00 90.19 172 ASP A CA 1
ATOM 1366 C C . ASP A 1 172 ? 8.721 10.469 -15.316 1.00 90.19 172 ASP A C 1
ATOM 1368 O O . ASP A 1 172 ? 9.661 10.867 -14.614 1.00 90.19 172 ASP A O 1
ATOM 1372 N N . THR A 1 173 ? 8.558 9.185 -15.635 1.00 92.06 173 THR A N 1
ATOM 1373 C CA . THR A 1 173 ? 9.474 8.124 -15.201 1.00 92.06 173 THR A CA 1
ATOM 1374 C C . THR A 1 173 ? 10.355 7.690 -16.363 1.00 92.06 173 THR A C 1
ATOM 1376 O O . THR A 1 173 ? 9.868 7.322 -17.427 1.00 92.06 173 THR A O 1
ATOM 1379 N N . TRP A 1 174 ? 11.664 7.707 -16.145 1.00 93.19 174 TRP A N 1
ATOM 1380 C CA . TRP A 1 174 ? 12.687 7.337 -17.115 1.00 93.19 174 TRP A CA 1
ATOM 1381 C C . TRP A 1 174 ? 13.383 6.055 -16.678 1.00 93.19 174 TRP A C 1
ATOM 1383 O O . TRP A 1 174 ? 13.791 5.937 -15.521 1.00 93.19 174 TRP A O 1
ATOM 1393 N N . LEU A 1 175 ? 13.546 5.120 -17.608 1.00 93.38 175 LEU A N 1
ATOM 1394 C CA . LEU A 1 175 ? 14.284 3.877 -17.438 1.00 93.38 175 LEU A CA 1
ATOM 1395 C C . LEU A 1 175 ? 15.703 4.024 -17.981 1.00 93.38 175 LEU A C 1
ATOM 1397 O O . LEU A 1 175 ? 15.909 4.480 -19.103 1.00 93.38 175 LEU A O 1
ATOM 1401 N N . ILE A 1 176 ? 16.675 3.583 -17.196 1.00 92.62 176 ILE A N 1
ATOM 1402 C CA . ILE A 1 176 ? 18.091 3.549 -17.551 1.00 92.62 176 ILE A CA 1
ATOM 1403 C C . ILE A 1 176 ? 18.551 2.108 -17.446 1.00 92.62 176 ILE A C 1
ATOM 1405 O O . ILE A 1 176 ? 18.343 1.472 -16.413 1.00 92.62 176 ILE A O 1
ATOM 1409 N N . LEU A 1 177 ? 19.184 1.610 -18.500 1.00 89.88 177 LEU A N 1
ATOM 1410 C CA . LEU A 1 177 ? 19.700 0.248 -18.577 1.00 89.88 177 LEU A CA 1
ATOM 1411 C C . LEU A 1 177 ? 21.222 0.282 -18.483 1.00 89.88 177 LEU A C 1
ATOM 1413 O O . LEU A 1 177 ? 21.866 1.185 -19.020 1.00 89.88 177 LEU A O 1
ATOM 1417 N N . GLY A 1 178 ? 21.794 -0.699 -17.799 1.00 85.38 178 GLY A N 1
ATOM 1418 C CA . GLY A 1 178 ? 23.234 -0.834 -17.646 1.00 85.38 178 GLY A CA 1
ATOM 1419 C C . GLY A 1 178 ? 23.650 -2.279 -17.405 1.00 85.38 178 GLY A C 1
ATOM 1420 O O . GLY A 1 178 ? 22.818 -3.173 -17.264 1.00 85.38 178 GLY A O 1
ATOM 1421 N N . GLY A 1 179 ? 24.960 -2.502 -17.361 1.00 81.31 179 GLY A N 1
ATOM 1422 C CA . GLY A 1 179 ? 25.558 -3.821 -17.161 1.00 81.31 179 GLY A CA 1
ATOM 1423 C C . GLY A 1 179 ? 26.493 -4.195 -18.304 1.00 81.31 179 GLY A C 1
ATOM 1424 O O . GLY A 1 179 ? 26.321 -3.749 -19.435 1.00 81.31 179 GLY A O 1
ATOM 1425 N N . GLN A 1 180 ? 27.508 -5.007 -18.009 1.00 72.88 180 GLN A N 1
ATOM 1426 C CA . GLN A 1 180 ? 28.543 -5.353 -18.991 1.00 72.88 180 GLN A CA 1
ATOM 1427 C C . GLN A 1 180 ? 27.969 -6.100 -20.203 1.00 72.88 180 GLN A C 1
ATOM 1429 O O . GLN A 1 180 ? 28.406 -5.855 -21.324 1.00 72.88 180 GLN A O 1
ATOM 1434 N N . ARG A 1 181 ? 26.961 -6.968 -20.003 1.00 70.56 181 ARG A N 1
ATOM 1435 C CA . ARG A 1 181 ? 26.286 -7.641 -21.125 1.00 70.56 181 ARG A CA 1
ATOM 1436 C C . ARG A 1 181 ? 25.405 -6.686 -21.912 1.00 70.56 181 ARG A C 1
ATOM 1438 O O . ARG A 1 181 ? 25.417 -6.752 -23.127 1.00 70.56 181 ARG A O 1
ATOM 1445 N N . TRP A 1 182 ? 24.716 -5.759 -21.247 1.00 69.50 182 TRP A N 1
ATOM 1446 C CA . TRP A 1 182 ? 23.980 -4.697 -21.939 1.00 69.50 182 TRP A CA 1
ATOM 1447 C C . TRP A 1 182 ? 24.895 -3.845 -22.838 1.00 69.50 182 TRP A C 1
ATOM 1449 O O . TRP A 1 182 ? 24.558 -3.555 -23.982 1.00 69.50 182 TRP A O 1
ATOM 1459 N N . GLU A 1 183 ? 26.080 -3.475 -22.350 1.00 69.06 183 GLU A N 1
ATOM 1460 C CA . GLU A 1 183 ? 27.060 -2.702 -23.124 1.00 69.06 183 GLU A CA 1
ATOM 1461 C C . GLU A 1 183 ? 27.7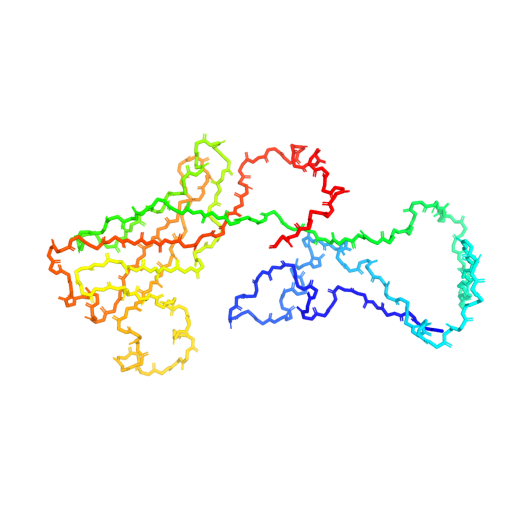06 -3.506 -24.264 1.00 69.06 183 GLU A C 1
ATOM 1463 O O . GLU A 1 183 ? 28.016 -2.933 -25.308 1.00 69.06 183 GLU A O 1
ATOM 1468 N N . ALA A 1 184 ? 27.887 -4.818 -24.093 1.00 65.88 184 ALA A N 1
ATOM 1469 C CA . ALA A 1 184 ? 28.381 -5.709 -25.145 1.00 65.88 184 ALA A CA 1
ATOM 1470 C C . ALA A 1 184 ? 27.317 -5.979 -26.227 1.00 65.88 184 ALA A C 1
ATOM 1472 O O . ALA A 1 184 ? 27.635 -6.002 -27.416 1.00 65.88 184 ALA A O 1
ATOM 1473 N N . ASP A 1 185 ? 26.053 -6.106 -25.817 1.00 65.44 185 ASP A N 1
ATOM 1474 C CA . ASP A 1 185 ? 24.886 -6.342 -26.675 1.00 65.44 185 ASP A CA 1
ATOM 1475 C C . ASP A 1 185 ? 24.366 -5.051 -27.334 1.00 65.44 185 ASP A C 1
ATOM 1477 O O . ASP A 1 185 ? 23.396 -5.087 -28.085 1.00 65.44 185 ASP A O 1
ATOM 1481 N N . ARG A 1 186 ? 25.032 -3.905 -27.127 1.00 61.78 186 ARG A N 1
ATOM 1482 C CA . ARG A 1 186 ? 24.673 -2.581 -27.679 1.00 61.78 186 ARG A CA 1
ATOM 1483 C C . ARG A 1 186 ? 24.791 -2.473 -29.211 1.00 61.78 186 ARG A C 1
ATOM 1485 O O . ARG A 1 186 ? 24.657 -1.386 -29.776 1.00 61.78 186 ARG A O 1
ATOM 1492 N N . MET A 1 187 ? 25.072 -3.593 -29.877 1.00 57.03 187 MET A N 1
ATOM 1493 C CA . MET A 1 187 ? 24.900 -3.793 -31.315 1.00 57.03 187 MET A CA 1
ATOM 1494 C C . MET A 1 187 ? 23.424 -3.539 -31.695 1.00 57.03 187 MET A C 1
ATOM 1496 O O . MET A 1 187 ? 22.546 -3.696 -30.854 1.00 57.03 187 MET A O 1
ATOM 1500 N N . PRO A 1 188 ? 23.106 -3.124 -32.935 1.00 54.84 188 PRO A N 1
ATOM 1501 C CA . PRO A 1 188 ? 21.806 -2.543 -33.302 1.00 54.84 188 PRO A CA 1
ATOM 1502 C C . PRO A 1 188 ? 20.661 -3.569 -33.428 1.00 54.84 188 PRO A C 1
ATOM 1504 O O . PRO A 1 188 ? 19.799 -3.456 -34.303 1.00 54.84 188 PRO A O 1
ATOM 1507 N N . GLU A 1 189 ? 20.638 -4.596 -32.584 1.00 62.06 189 GLU A N 1
ATOM 1508 C CA . GLU A 1 189 ? 19.520 -5.520 -32.494 1.00 62.06 189 GLU A CA 1
ATOM 1509 C C . GLU A 1 189 ? 18.429 -4.910 -31.610 1.00 62.06 189 GLU A C 1
ATOM 1511 O O . GLU A 1 189 ? 18.671 -4.464 -30.491 1.00 62.06 189 GLU A O 1
ATOM 1516 N N . ARG A 1 190 ? 17.202 -4.857 -32.136 1.00 74.50 190 ARG A N 1
ATOM 1517 C CA . ARG A 1 190 ? 16.040 -4.394 -31.374 1.00 74.50 190 ARG A CA 1
ATOM 1518 C C . ARG A 1 190 ? 15.721 -5.424 -30.294 1.00 74.50 190 ARG A C 1
ATOM 1520 O O . ARG A 1 190 ? 15.255 -6.516 -30.614 1.00 74.50 190 ARG A O 1
ATOM 1527 N N . GLU A 1 191 ? 15.923 -5.061 -29.037 1.00 83.75 191 GLU A N 1
ATOM 1528 C CA . GLU A 1 191 ? 15.354 -5.779 -27.897 1.00 83.75 191 GLU A CA 1
ATOM 1529 C C . GLU A 1 191 ? 14.011 -5.129 -27.535 1.00 83.75 191 GLU A C 1
ATOM 1531 O O . GLU A 1 191 ? 13.821 -3.917 -27.672 1.00 83.75 191 GLU A O 1
ATOM 1536 N N . THR A 1 192 ? 13.038 -5.945 -27.138 1.00 89.31 192 THR A N 1
ATOM 1537 C CA . THR A 1 192 ? 11.743 -5.460 -26.647 1.00 89.31 192 THR A CA 1
ATOM 1538 C C . THR A 1 192 ? 11.675 -5.693 -25.151 1.00 89.31 192 THR A C 1
ATOM 1540 O O . THR A 1 192 ? 11.796 -6.831 -24.704 1.00 89.31 192 THR A O 1
ATOM 1543 N N . LEU A 1 193 ? 11.470 -4.632 -24.377 1.00 90.38 193 LEU A N 1
ATOM 1544 C CA . LEU A 1 193 ? 11.313 -4.717 -22.933 1.00 90.38 193 LEU A CA 1
ATOM 1545 C C . LEU A 1 193 ? 9.837 -4.789 -22.550 1.00 90.38 193 LEU A C 1
ATOM 1547 O O . LEU A 1 193 ? 9.035 -3.950 -22.955 1.00 90.38 193 LEU A O 1
ATOM 1551 N N . SER A 1 194 ? 9.503 -5.764 -21.718 1.00 91.00 194 SER A N 1
ATOM 1552 C CA . SER A 1 194 ? 8.249 -5.856 -20.987 1.00 91.00 194 SER A CA 1
ATOM 1553 C C . SER A 1 194 ? 8.471 -5.391 -19.549 1.00 91.00 194 SER A C 1
ATOM 1555 O O . SER A 1 194 ? 9.395 -5.855 -18.867 1.00 91.00 194 SER A O 1
ATOM 1557 N N . LEU A 1 195 ? 7.633 -4.455 -19.096 1.00 91.44 195 LEU A N 1
ATOM 1558 C CA . LEU A 1 195 ? 7.712 -3.871 -17.761 1.00 91.44 195 LEU A CA 1
ATOM 1559 C C . LEU A 1 195 ? 6.453 -4.180 -16.961 1.00 91.44 195 LEU A C 1
ATOM 1561 O O . LEU A 1 195 ? 5.336 -3.952 -17.432 1.00 91.44 195 LEU A O 1
ATOM 1565 N N . ARG A 1 196 ? 6.655 -4.602 -15.713 1.00 91.69 196 ARG A N 1
ATOM 1566 C CA . ARG A 1 196 ? 5.603 -4.628 -14.698 1.00 91.69 196 ARG A CA 1
ATOM 1567 C C . ARG A 1 196 ? 5.718 -3.369 -13.855 1.00 91.69 196 ARG A C 1
ATOM 1569 O O . ARG A 1 196 ? 6.787 -3.091 -13.309 1.00 91.69 196 ARG A O 1
ATOM 1576 N N . ILE A 1 197 ? 4.640 -2.600 -13.799 1.00 92.19 197 ILE A N 1
ATOM 1577 C CA . ILE A 1 197 ? 4.621 -1.274 -13.190 1.00 92.19 197 ILE A CA 1
ATOM 1578 C C . ILE A 1 197 ? 3.485 -1.219 -12.174 1.00 92.19 197 ILE A C 1
ATOM 1580 O O . ILE A 1 197 ? 2.391 -1.710 -12.438 1.00 92.19 197 ILE A O 1
ATOM 1584 N N . THR A 1 198 ? 3.715 -0.561 -11.045 1.00 92.44 198 THR A N 1
ATOM 1585 C CA . THR A 1 198 ? 2.643 -0.151 -10.141 1.00 92.44 198 THR A CA 1
ATOM 1586 C C . THR A 1 198 ? 2.305 1.306 -10.419 1.00 92.44 198 THR A C 1
ATOM 1588 O O . THR A 1 198 ? 3.186 2.166 -10.502 1.00 92.44 198 THR A O 1
ATOM 1591 N N . GLY A 1 199 ? 1.022 1.579 -10.619 1.00 90.81 199 GLY A N 1
ATOM 1592 C CA . GLY A 1 199 ? 0.466 2.896 -10.875 1.00 90.81 199 GLY A CA 1
ATOM 1593 C C . GLY A 1 199 ? -0.299 3.458 -9.689 1.00 90.81 199 GLY A C 1
ATOM 1594 O O . GLY A 1 199 ? -0.705 2.739 -8.779 1.00 90.81 199 GLY A O 1
ATOM 1595 N N . THR A 1 200 ? -0.520 4.763 -9.740 1.00 89.75 200 THR A N 1
ATOM 1596 C CA . THR A 1 200 ? -1.426 5.491 -8.854 1.00 89.75 200 THR A CA 1
ATOM 1597 C C . THR A 1 200 ? -2.158 6.574 -9.645 1.00 89.75 200 THR A C 1
ATOM 1599 O O . THR A 1 200 ? -1.920 6.768 -10.841 1.00 89.75 200 THR A O 1
ATOM 1602 N N . ASN A 1 201 ? -3.061 7.291 -8.988 1.00 87.31 201 ASN A N 1
ATOM 1603 C CA . ASN A 1 201 ? -3.702 8.460 -9.559 1.00 87.31 201 ASN A CA 1
ATOM 1604 C C . ASN A 1 201 ? -3.071 9.748 -9.021 1.00 87.31 201 ASN A C 1
ATOM 1606 O O . ASN A 1 201 ? -3.119 10.000 -7.820 1.00 87.31 201 ASN A O 1
ATOM 1610 N N . GLY A 1 202 ? -2.525 10.564 -9.923 1.00 82.94 202 GLY A N 1
ATOM 1611 C CA . GLY A 1 202 ? -1.891 11.846 -9.629 1.00 82.94 202 GLY A CA 1
ATOM 1612 C C . GLY A 1 202 ? -2.900 12.972 -9.412 1.00 82.94 202 GLY A C 1
ATOM 1613 O O . GLY A 1 202 ? -3.542 13.069 -8.369 1.00 82.94 202 GLY A O 1
ATOM 1614 N N . GLN A 1 203 ? -3.043 13.858 -10.400 1.00 78.75 203 GLN A N 1
ATOM 1615 C CA . GLN A 1 203 ? -3.855 15.082 -10.301 1.00 78.75 203 GLN A CA 1
ATOM 1616 C C . GLN A 1 203 ? -5.378 14.840 -10.383 1.00 78.75 203 GLN A C 1
ATOM 1618 O O . GLN A 1 203 ? -6.079 15.470 -11.172 1.00 78.75 203 GLN A O 1
ATOM 1623 N N . LEU A 1 204 ? -5.910 13.943 -9.553 1.00 77.56 204 LEU A N 1
ATOM 1624 C CA . LEU A 1 204 ? -7.348 13.758 -9.363 1.00 77.56 204 LEU A CA 1
ATOM 1625 C C . LEU A 1 204 ? -7.856 14.662 -8.227 1.00 77.56 204 LEU A C 1
ATOM 1627 O O . LEU A 1 204 ? -7.229 14.736 -7.165 1.00 77.56 204 LEU A O 1
ATOM 1631 N N . PRO A 1 205 ? -9.003 15.350 -8.391 1.00 73.31 205 PRO A N 1
ATOM 1632 C CA . PRO A 1 205 ? -9.612 16.085 -7.294 1.00 73.31 205 PRO A CA 1
ATOM 1633 C C . PRO A 1 205 ? -9.881 15.148 -6.115 1.00 73.31 205 PRO A C 1
ATOM 1635 O O . PRO A 1 205 ? -10.543 14.12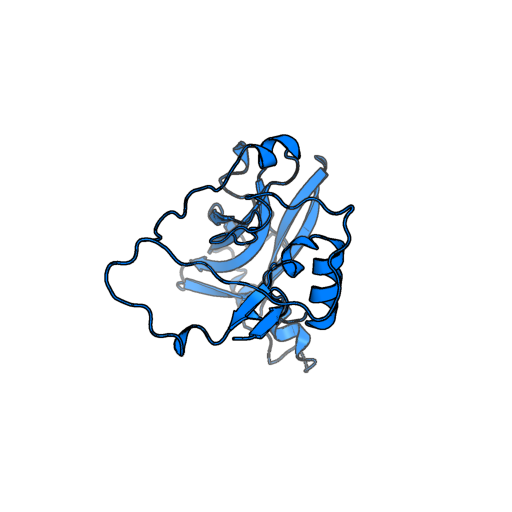5 -6.270 1.00 73.31 205 PRO A O 1
ATOM 1638 N N . ARG A 1 206 ? -9.436 15.521 -4.910 1.00 65.19 206 ARG A N 1
ATOM 1639 C CA . ARG A 1 206 ? -9.575 14.697 -3.692 1.00 65.19 206 ARG A CA 1
ATOM 1640 C C . ARG A 1 206 ? -11.010 14.200 -3.445 1.00 65.19 206 ARG A C 1
ATOM 1642 O O . ARG A 1 206 ? -11.194 13.096 -2.950 1.00 65.19 206 ARG A O 1
ATOM 1649 N N . ARG A 1 207 ? -12.021 14.993 -3.824 1.00 62.41 207 ARG A N 1
ATOM 1650 C CA . ARG A 1 207 ? -13.446 14.631 -3.710 1.00 62.41 207 ARG A CA 1
ATOM 1651 C C . ARG A 1 207 ? -13.876 13.498 -4.648 1.00 62.41 207 ARG A C 1
ATOM 1653 O O . ARG A 1 207 ? -14.789 12.764 -4.299 1.00 62.41 207 ARG A O 1
ATOM 1660 N N . ALA A 1 208 ? -13.227 13.337 -5.801 1.00 67.44 208 ALA A N 1
ATOM 1661 C CA . ALA A 1 208 ? -13.540 12.256 -6.734 1.00 67.44 208 ALA A CA 1
ATOM 1662 C C . ALA A 1 208 ? -13.183 10.888 -6.128 1.00 67.44 208 ALA A C 1
ATOM 1664 O O . ALA A 1 208 ? -13.974 9.955 -6.212 1.00 67.44 208 ALA A O 1
ATOM 1665 N N . LEU 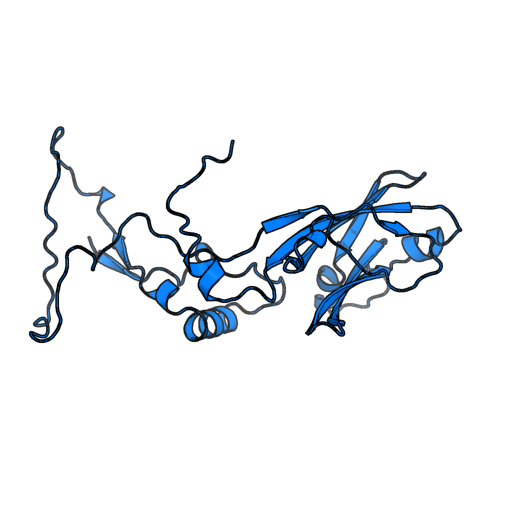A 1 209 ? -12.053 10.807 -5.416 1.00 63.03 209 LEU A N 1
ATOM 1666 C CA . LEU A 1 209 ? -11.599 9.581 -4.751 1.00 63.03 209 LEU A CA 1
ATOM 1667 C C . LEU A 1 209 ? -12.434 9.211 -3.512 1.00 63.03 209 LEU A C 1
ATOM 1669 O O . LEU A 1 209 ? -12.524 8.038 -3.173 1.00 63.03 209 LEU A O 1
ATOM 1673 N N . GLN A 1 210 ? -13.072 10.186 -2.854 1.00 62.19 210 GLN A N 1
ATOM 1674 C CA . GLN A 1 210 ? -13.966 9.925 -1.713 1.00 62.19 210 GLN A CA 1
ATOM 1675 C C . GLN A 1 210 ? -15.285 9.261 -2.124 1.00 62.19 210 GLN A C 1
ATOM 1677 O O . GLN A 1 210 ? -15.914 8.606 -1.302 1.00 62.19 210 GLN A O 1
ATOM 1682 N N . SER A 1 211 ? -15.717 9.446 -3.376 1.00 58.47 211 SER A N 1
ATOM 1683 C CA . SER A 1 211 ? -16.951 8.834 -3.889 1.00 58.47 211 SER A CA 1
ATOM 1684 C C . SER A 1 211 ? -16.787 7.363 -4.284 1.00 58.47 211 SER A C 1
ATOM 1686 O O . SER A 1 211 ? -17.771 6.632 -4.366 1.00 58.47 211 SER A O 1
ATOM 1688 N N . THR A 1 212 ? -15.546 6.913 -4.488 1.00 61.19 212 THR A N 1
ATOM 1689 C CA . THR A 1 212 ? -15.189 5.500 -4.646 1.00 61.19 212 THR A CA 1
ATOM 1690 C C . THR A 1 212 ? -15.129 4.831 -3.278 1.00 61.19 212 THR A C 1
ATOM 1692 O O . THR A 1 212 ? -14.072 4.734 -2.660 1.00 61.19 212 THR A O 1
ATOM 1695 N N . LEU A 1 213 ? -16.287 4.395 -2.791 1.00 58.25 213 LEU A N 1
ATOM 1696 C CA . LEU A 1 213 ? -16.379 3.490 -1.652 1.00 58.25 213 LEU A CA 1
ATOM 1697 C C . LEU A 1 213 ? -16.007 2.072 -2.103 1.00 58.25 213 LEU A C 1
ATOM 1699 O O . LEU A 1 213 ? -16.577 1.540 -3.058 1.00 58.25 213 LEU A O 1
ATOM 1703 N N . LEU A 1 214 ? -15.033 1.470 -1.423 1.00 63.06 214 LEU A N 1
ATOM 1704 C CA . LEU A 1 214 ? -14.642 0.073 -1.609 1.00 63.06 214 LEU A CA 1
ATOM 1705 C C . LEU A 1 214 ? -15.413 -0.794 -0.604 1.00 63.06 214 LEU A C 1
ATOM 1707 O O . LEU A 1 214 ? -14.831 -1.408 0.282 1.00 63.06 214 LEU A O 1
ATOM 1711 N N . ASP A 1 215 ? -16.739 -0.836 -0.744 1.00 53.84 215 ASP A N 1
ATOM 1712 C CA . ASP A 1 215 ? -17.634 -1.549 0.189 1.00 53.84 215 ASP A CA 1
ATOM 1713 C C . ASP A 1 215 ? -17.798 -3.042 -0.158 1.00 53.84 215 ASP A C 1
ATOM 1715 O O . ASP A 1 215 ? -18.713 -3.718 0.317 1.00 53.84 215 ASP A O 1
ATOM 1719 N N . ARG A 1 216 ? -16.952 -3.575 -1.048 1.00 53.38 216 ARG A N 1
ATOM 1720 C CA . ARG A 1 216 ? -17.001 -4.972 -1.490 1.00 53.38 216 ARG A CA 1
ATOM 1721 C C . ARG A 1 216 ? -15.599 -5.561 -1.546 1.00 53.38 216 ARG A C 1
ATOM 1723 O O . ARG A 1 216 ? -14.745 -5.062 -2.271 1.00 53.38 216 ARG A O 1
ATOM 1730 N N . CYS A 1 217 ? -15.397 -6.671 -0.842 1.00 49.44 217 CYS A N 1
ATOM 1731 C CA . CYS A 1 217 ? -14.296 -7.580 -1.138 1.00 49.44 217 CYS A CA 1
ATOM 1732 C C . CYS A 1 217 ? -14.654 -8.366 -2.402 1.00 49.44 217 CYS A C 1
ATOM 1734 O O . CYS A 1 217 ? -15.557 -9.204 -2.371 1.00 49.44 217 CYS A O 1
ATOM 1736 N N . GLU A 1 218 ? -13.969 -8.106 -3.512 1.00 51.06 218 GLU A N 1
ATOM 1737 C CA . GLU A 1 218 ? -14.004 -9.022 -4.651 1.00 51.06 218 GLU A CA 1
ATOM 1738 C C . GLU A 1 218 ? -13.118 -10.235 -4.339 1.00 51.06 218 GLU A C 1
ATOM 1740 O O . GLU A 1 218 ? -11.988 -10.093 -3.868 1.00 51.06 218 GLU A O 1
ATOM 1745 N N . GLN A 1 219 ? -13.643 -11.445 -4.552 1.00 33.88 219 GLN A N 1
ATOM 1746 C CA . GLN A 1 219 ? -12.840 -12.662 -4.461 1.00 33.88 219 GLN A CA 1
ATOM 1747 C C . GLN A 1 219 ? -11.805 -12.645 -5.587 1.00 33.88 219 GLN A C 1
ATOM 1749 O O . GLN A 1 219 ? -12.164 -12.640 -6.764 1.00 33.88 219 GLN A O 1
ATOM 1754 N N . VAL A 1 220 ? -10.524 -12.646 -5.222 1.00 38.56 220 VAL A N 1
ATOM 1755 C CA . VAL A 1 220 ? -9.443 -12.946 -6.163 1.00 38.56 220 VAL A CA 1
ATOM 1756 C C . VAL A 1 220 ? -9.589 -14.423 -6.545 1.00 38.56 220 VAL A C 1
ATOM 1758 O O . VAL A 1 220 ? -9.506 -15.285 -5.668 1.00 38.56 220 VAL A O 1
ATOM 1761 N N . LEU A 1 221 ? -9.894 -14.688 -7.820 1.00 33.41 221 LEU A N 1
ATOM 1762 C CA . LEU A 1 221 ? -9.920 -16.030 -8.421 1.00 33.41 221 LEU A CA 1
ATOM 1763 C C . LEU A 1 221 ? -8.516 -16.641 -8.498 1.00 33.41 221 LEU A C 1
ATOM 1765 O O . LEU A 1 221 ? -7.567 -15.887 -8.813 1.00 33.41 221 LEU A O 1
#

Sequence (221 aa):
GWFSPGGFAEEDRLWPKGDSAFSGYQLLLEYFTFREKFMFVHLNGLENVSLPAGISGFDLEVVLSQSWPADLPVTDDALCLHCVPVINLFTLEADPLIINGLESEYLLRPKRLQDGYTEIYSVDAVTGSGRTGSAEYVPFTSFRHRGGMLRHDAPERYYHTRVKRGVTGMYDTWLILGGQRWEADRMPERETLSLRITGTNGQLPRRALQSTLLDRCEQVL

InterPro domains:
  IPR010272 Type VI secretion system TssF [PF05947] (4-211)
  IPR010272 Type VI secretion system TssF [PTHR35370] (3-212)

pLDDT: mean 81.75, std 13.72, range [33.41, 96.75]

Radius of gyration: 24.73 Å; chains: 1; bounding box: 62×44×69 Å